Protein 6L82 (pdb70)

Solvent-accessible surface area: 9414 Å² total; per-residue (Å²): 98,76,170,62,38,36,84,89,0,8,73,30,0,67,37,0,5,72,46,36,17,28,132,110,106,111,59,41,45,63,0,0,63,42,43,0,26,122,53,19,173,271,29,91,82,151,79,3,62,73,83,0,77,37,24,29,110,141,13,42,145,92,62,132,81,80,41,8,71,31,0,122,43,72,24,75,41,3,94,116,58,72,84,143,47,5,16,45,7,1,29,0,0,12,35,7,40,130,231,180,72,54,63,111,80,19,25,54,3,8,45,59,0,1,81,21,5,62,0,121,10,86,82,136,7,0,44,4,0,20,43,0,1,74,62,59,3,67,3,57,28,0,0,76,2,0,91,63,0,54,54,5,40,144,48,105,148,82,14,94,60,31,18,54,96,73,124,120

Secondary structure (DSSP, 8-state):
-HHHHHHHHHHHHHHHHHHHT----HHHHHHHHHHHHHHH----HHHHHHHHHHHHHHHHHTT-HHHHHHHHHHHHHHGGG--TTHHHHHHHHHHH--/-TTTHHHHHHHHHHHHHHTT----HHHHHHHHHHHHTT--HHHHHHHHHHHHHHHH-HHHHHHHHHHHH-

Structure (mmCIF, N/CA/C/O backbone):
data_6L82
#
_entry.id   6L82
#
_cell.length_a   83.760
_cell.length_b   101.878
_cell.length_c   51.670
_cell.angle_alpha   90.000
_cell.angle_beta   90.000
_cell.angle_gamma   90.000
#
_symmetry.space_group_name_H-M   'C 2 2 21'
#
loop_
_entity.id
_entity.type
_entity.pdbx_description
1 polymer 'Spindle pole body component'
2 polymer Mozart1
3 water water
#
loop_
_atom_site.group_PDB
_atom_site.id
_atom_site.type_symbol
_atom_site.label_atom_id
_atom_site.label_alt_id
_atom_site.label_comp_id
_atom_site.label_asym_id
_atom_site.label_entity_id
_atom_site.label_seq_id
_atom_site.pdbx_PDB_ins_code
_atom_site.Cartn_x
_atom_site.Cartn_y
_atom_site.Cartn_z
_atom_site.occupancy
_atom_site.B_iso_or_equiv
_atom_site.auth_seq_id
_atom_site.auth_comp_id
_atom_site.auth_asym_id
_atom_site.auth_atom_id
_atom_site.pdbx_PDB_model_num
ATOM 1 N N . GLY A 1 4 ? -11.78080 2.41930 12.79178 1.000 70.51773 4 GLY A N 1
ATOM 2 C CA . GLY A 1 4 ? -10.62707 3.29567 12.80660 1.000 60.63484 4 GLY A CA 1
ATOM 3 C C . GLY A 1 4 ? -10.99842 4.64470 12.23569 1.000 55.17608 4 GLY A C 1
ATOM 4 O O . GLY A 1 4 ? -10.20953 5.57868 12.27197 1.000 55.47973 4 GLY A O 1
ATOM 5 N N . SER A 1 5 ? -12.22797 4.74807 11.72836 1.000 50.67457 5 SER A N 1
ATOM 6 C CA . SER A 1 5 ? -12.62016 5.93526 10.97651 1.000 54.35239 5 SER A CA 1
ATOM 7 C C . SER A 1 5 ? -12.70855 7.16906 11.87212 1.000 51.17213 5 SER A C 1
ATOM 8 O O . SER A 1 5 ? -12.10053 8.20366 11.57308 1.000 56.41083 5 SER A O 1
ATOM 11 N N . MET A 1 6 ? -13.45477 7.08432 12.97683 1.000 51.33382 6 MET A N 1
ATOM 12 C CA . MET A 1 6 ? -13.53382 8.22259 13.89021 1.000 49.73967 6 MET A CA 1
ATOM 13 C C . MET A 1 6 ? -12.15549 8.57558 14.43964 1.000 48.84854 6 MET A C 1
ATOM 14 O O . MET A 1 6 ? -11.75788 9.74705 14.44768 1.000 42.84801 6 MET A O 1
ATOM 19 N N . ALA A 1 7 ? -11.39517 7.56923 14.87254 1.000 50.45709 7 ALA A N 1
ATOM 20 C CA . ALA A 1 7 ? -10.02338 7.82294 15.29901 1.000 54.44024 7 ALA A CA 1
ATOM 21 C C . ALA A 1 7 ? -9.18128 8.39905 14.16123 1.000 49.75670 7 ALA A C 1
ATOM 22 O O . ALA A 1 7 ? -8.34808 9.28307 14.38418 1.000 44.06877 7 ALA A O 1
ATOM 24 N N . PHE A 1 8 ? -9.38177 7.91826 12.93230 1.000 51.57581 8 PHE A N 1
ATOM 25 C CA . PHE A 1 8 ? -8.60035 8.43853 11.81295 1.000 49.21737 8 PHE A CA 1
ATOM 26 C C . PHE A 1 8 ? -8.85536 9.92585 11.61642 1.000 46.08049 8 PHE A C 1
ATOM 27 O O . PHE A 1 8 ? -7.91740 10.71207 11.44259 1.000 40.72837 8 PHE A O 1
ATOM 35 N N . LEU A 1 9 ? -10.12253 10.33578 11.64786 1.000 44.00507 9 LEU A N 1
ATOM 36 C CA . LEU A 1 9 ? -10.40759 11.75287 11.45936 1.000 51.45204 9 LEU A CA 1
ATOM 37 C C . LEU A 1 9 ? -9.88998 12.58488 12.63153 1.000 42.03535 9 LEU A C 1
ATOM 38 O O . LEU A 1 9 ? -9.28094 13.63732 12.41881 1.000 40.84816 9 LEU A O 1
ATOM 43 N N . ALA A 1 10 ? -10.08453 12.11563 13.87047 1.000 30.55414 10 ALA A N 1
ATOM 44 C CA . ALA A 1 10 ? -9.55996 12.83998 15.02716 1.000 35.29614 10 ALA A CA 1
ATOM 45 C C . ALA A 1 10 ? -8.05950 13.07813 14.91552 1.000 42.26683 10 ALA A C 1
ATOM 46 O O . ALA A 1 10 ? -7.55717 14.10998 15.37269 1.000 42.54338 10 ALA A O 1
ATOM 48 N N . GLN A 1 11 ? -7.33568 12.13061 14.31619 1.000 44.13043 11 GLN A N 1
ATOM 49 C CA . GLN A 1 11 ? -5.88675 12.18246 14.19344 1.000 38.29514 11 GLN A CA 1
ATOM 50 C C . GLN A 1 11 ? -5.42997 13.12502 13.09739 1.000 44.75966 11 GLN A C 1
ATOM 51 O O . GLN A 1 11 ? -4.29911 13.62237 13.14474 1.000 57.74631 11 GLN A O 1
ATOM 57 N N . LEU A 1 12 ? -6.28028 13.38692 12.12085 1.000 36.94752 12 LEU A N 1
ATOM 58 C CA . LEU A 1 12 ? -5.93244 14.25682 11.01188 1.000 37.25116 12 LEU A CA 1
ATOM 59 C C . LEU A 1 12 ? -6.35538 15.69739 11.25282 1.000 41.27804 12 LEU A C 1
ATOM 60 O O . LEU A 1 12 ? -5.93227 16.58858 10.49966 1.000 43.29894 12 LEU A O 1
ATOM 65 N N . GLY A 1 13 ? -7.15729 15.92983 12.29523 1.000 38.95888 13 GLY A N 1
ATOM 66 C CA . GLY A 1 13 ? -7.79541 17.22607 12.48183 1.000 42.36974 13 GLY A CA 1
ATOM 67 C C . GLY A 1 13 ? -6.80862 18.37157 12.58187 1.000 42.41856 13 GLY A C 1
ATOM 68 O O . GLY A 1 13 ? -6.91884 19.36331 11.85668 1.000 44.94082 13 GLY A O 1
ATOM 69 N N . ALA A 1 14 ? -5.82367 18.24755 13.47408 1.000 34.51130 14 ALA A N 1
ATOM 70 C CA . ALA A 1 14 ? -4.83917 19.31499 13.63511 1.000 38.01950 14 ALA A CA 1
ATOM 71 C C . ALA A 1 14 ? -4.00509 19.50324 12.37312 1.000 35.13082 14 ALA A C 1
ATOM 72 O O . ALA A 1 14 ? -3.61042 20.62935 12.04605 1.000 28.98083 14 ALA A O 1
ATOM 74 N N . LEU A 1 15 ? -3.69361 18.40701 11.67767 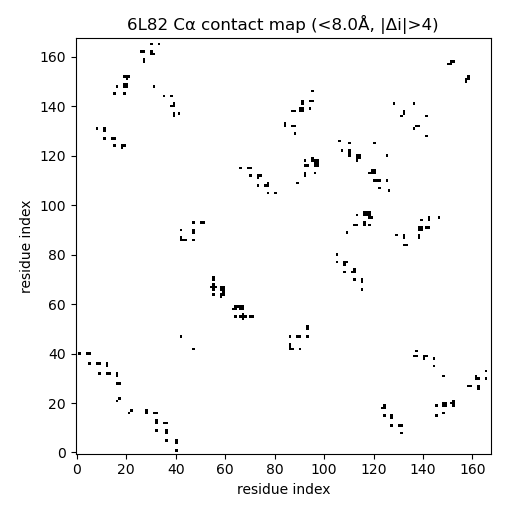1.000 32.81834 15 LEU A N 1
ATOM 75 C CA . LEU A 1 15 ? -2.90931 18.49760 10.45424 1.000 32.17169 15 LEU A CA 1
ATOM 76 C C . LEU A 1 15 ? -3.72399 19.09361 9.30799 1.000 36.25748 15 LEU A C 1
ATOM 77 O O . LEU A 1 15 ? -3.17276 19.81476 8.46554 1.000 38.63878 15 LEU A O 1
ATOM 82 N N . ALA A 1 16 ? -5.02417 18.77273 9.22235 1.000 35.47300 16 ALA A N 1
ATOM 83 C CA . ALA A 1 16 ? -5.85979 19.40484 8.19818 1.000 33.14833 16 ALA A CA 1
ATOM 84 C C . ALA A 1 16 ? -5.87689 20.91124 8.39050 1.000 32.82965 16 ALA A C 1
ATOM 85 O O . ALA A 1 16 ? -5.74636 21.66983 7.42536 1.000 31.31959 16 ALA A O 1
ATOM 87 N N . ASP A 1 17 ? -6.01267 21.35018 9.64446 1.000 25.68747 17 ASP A N 1
ATOM 88 C CA . ASP A 1 17 ? -5.86214 22.76042 10.00980 1.000 40.86081 17 ASP A CA 1
ATOM 89 C C . ASP A 1 17 ? -4.53691 23.33987 9.52920 1.000 36.43145 17 ASP A C 1
ATOM 90 O O . ASP A 1 17 ? -4.48742 24.47425 9.03676 1.000 28.79345 17 ASP A O 1
ATOM 95 N N . ASP A 1 18 ? -3.42904 22.62509 9.77104 1.000 35.13170 18 ASP A N 1
ATOM 96 C CA . ASP A 1 18 ? -2.12472 23.10779 9.31150 1.000 26.91323 18 ASP A CA 1
ATOM 97 C C . ASP A 1 18 ? -2.12218 23.26571 7.80615 1.000 30.35493 18 ASP A C 1
ATOM 98 O O . ASP A 1 18 ? -1.64351 24.27573 7.27651 1.000 37.89753 18 ASP A O 1
ATOM 103 N N . LEU A 1 19 ? -2.66553 22.27241 7.09710 1.000 21.48310 19 LEU A N 1
ATOM 104 C CA . LEU A 1 19 ? -2.63009 22.30613 5.64400 1.000 22.35648 19 LEU A CA 1
ATOM 105 C C . LEU A 1 19 ? -3.38714 23.52423 5.13907 1.000 36.96787 19 LEU A C 1
ATOM 106 O O . LEU A 1 19 ? -2.88586 24.28573 4.30504 1.000 30.73528 19 LEU A O 1
ATOM 111 N N . VAL A 1 20 ? -4.56588 23.77014 5.70516 1.000 38.82773 20 VAL A N 1
ATOM 112 C CA . VAL A 1 20 ? -5.34210 24.93523 5.31341 1.000 36.77224 20 VAL A CA 1
ATOM 113 C C . VAL A 1 20 ? -4.57884 26.21209 5.63880 1.000 38.60241 20 VAL A C 1
ATOM 114 O O . VAL A 1 20 ? -4.36552 27.06832 4.77409 1.000 39.72836 20 VAL A O 1
ATOM 118 N N . SER A 1 21 ? -4.12703 26.33933 6.88546 1.000 28.77233 21 SER A N 1
ATOM 119 C CA . SER A 1 21 ? -3.42303 27.54387 7.31977 1.000 34.17791 21 SER A CA 1
ATOM 120 C C . SER A 1 21 ? -2.16756 27.80005 6.48787 1.000 35.47431 21 SER A C 1
ATOM 121 O O . SER A 1 21 ? -1.88566 28.94295 6.11092 1.000 37.76456 21 SER A O 1
ATOM 124 N N . ALA A 1 22 ? -1.41108 26.74717 6.16973 1.000 33.13122 22 ALA A N 1
ATOM 125 C CA . ALA A 1 22 ? -0.18209 26.93775 5.40612 1.000 37.14339 22 ALA A CA 1
ATOM 126 C C . ALA A 1 22 ? -0.43596 27.29535 3.93800 1.000 42.37888 22 ALA A C 1
ATOM 127 O O . ALA A 1 22 ? 0.40284 27.95631 3.32039 1.000 49.99666 22 ALA A O 1
ATOM 129 N N . ILE A 1 23 ? -1.55331 26.87484 3.34680 1.000 42.84341 23 ILE A N 1
ATOM 130 C CA . ILE A 1 23 ? -1.73825 26.94703 1.89232 1.000 43.94982 23 ILE A CA 1
ATOM 131 C C . ILE A 1 23 ? -2.74155 28.02239 1.49196 1.000 46.51559 23 ILE A C 1
ATOM 132 O O . ILE A 1 23 ? -2.45893 28.84794 0.62189 1.000 45.43418 23 ILE A O 1
ATOM 137 N N . VAL A 1 24 ? -3.92810 28.01846 2.10010 1.000 49.23413 24 VAL A N 1
ATOM 138 C CA . VAL A 1 24 ? -5.03893 28.80275 1.57068 1.000 56.11790 24 VAL A CA 1
ATOM 139 C C . VAL A 1 24 ? -4.86001 30.28065 1.87247 1.000 70.43182 24 VAL A C 1
ATOM 140 O O . VAL A 1 24 ? -4.99690 31.13502 0.98832 1.000 71.27025 24 VAL A O 1
ATOM 144 N N . GLY A 1 25 ? -4.58234 30.59997 3.12075 1.000 79.35680 25 GLY A N 1
ATOM 145 C CA . GLY A 1 25 ? -4.51006 31.96943 3.56026 1.000 89.55452 25 GLY A CA 1
ATOM 146 C C . GLY A 1 25 ? -5.01643 32.09004 4.98409 1.000 95.27054 25 GLY A C 1
ATOM 147 O O . GLY A 1 25 ? -5.02704 31.11801 5.73833 1.000 96.41099 25 GLY A O 1
ATOM 148 N N . ILE A 1 26 ? -5.45251 33.29898 5.30366 1.000 94.77117 26 ILE A N 1
ATOM 149 C CA . ILE A 1 26 ? -5.73550 33.71412 6.67895 1.000 93.34935 26 ILE A CA 1
ATOM 150 C C . ILE A 1 26 ? -6.93456 34.65172 6.66376 1.000 92.84853 26 ILE A C 1
ATOM 151 O O . ILE A 1 26 ? -7.28412 35.21142 5.61880 1.000 91.84711 26 ILE A O 1
ATOM 156 N N . PRO A 1 27 ? -7.63650 34.78050 7.81209 1.000 90.40525 27 PRO A N 1
ATOM 157 C CA . PRO A 1 27 ? -8.67192 35.80572 7.97919 1.000 92.87360 27 PRO A CA 1
ATOM 158 C C . PRO A 1 27 ? -8.34373 37.15105 7.32721 1.000 100.78166 27 PRO A C 1
ATOM 159 O O . PRO A 1 27 ? -7.18910 37.57912 7.33680 1.000 104.00066 27 PRO A O 1
ATOM 163 N N . GLN A 1 30 ? -11.87038 35.53032 9.31057 1.000 80.20614 30 GLN A N 1
ATOM 164 C CA . GLN A 1 30 ? -12.81656 34.81529 8.46471 1.000 73.24048 30 GLN A CA 1
ATOM 165 C C . GLN A 1 30 ? -12.87917 33.33963 8.84668 1.000 68.30254 30 GLN A C 1
ATOM 166 O O . GLN A 1 30 ? -12.30028 32.49028 8.17247 1.000 69.38664 30 GLN A O 1
ATOM 172 N N . THR A 1 31 ? -13.58902 33.04611 9.94240 1.000 65.27908 31 THR A N 1
ATOM 173 C CA . THR A 1 31 ? -13.65657 31.67718 10.44730 1.000 59.10687 31 THR A CA 1
ATOM 174 C C . THR A 1 31 ? -14.32133 30.74111 9.44949 1.000 54.77769 31 THR A C 1
ATOM 175 O O . THR A 1 31 ? -13.95254 29.56483 9.35875 1.000 55.67217 31 THR A O 1
ATOM 179 N N . THR A 1 32 ? -15.29060 31.25703 8.68951 1.000 51.25366 32 THR A N 1
ATOM 180 C CA . THR A 1 32 ? -16.15801 30.42385 7.86390 1.000 44.68948 32 THR A CA 1
ATOM 181 C C . THR A 1 32 ? -15.36590 29.67561 6.80407 1.000 44.58566 32 THR A C 1
ATOM 182 O O . THR A 1 32 ? -15.46329 28.44957 6.67867 1.000 42.13468 32 THR A O 1
ATOM 186 N N . GLN A 1 33 ? -14.59357 30.41378 6.00934 1.000 40.96567 33 GLN A N 1
ATOM 187 C CA . GLN A 1 33 ? -13.77864 29.79205 4.97971 1.000 53.60343 33 GLN A CA 1
ATOM 188 C C . GLN A 1 33 ? -12.87575 28.70937 5.56788 1.000 52.21149 33 GLN A C 1
ATOM 189 O O . GLN A 1 33 ? -12.71895 27.63232 4.97635 1.000 52.84094 33 GLN A O 1
ATOM 195 N N . ARG A 1 34 ? -12.30581 28.95673 6.75164 1.000 48.34810 34 ARG A N 1
ATOM 196 C CA . ARG A 1 34 ? -11.35079 28.00220 7.31578 1.000 56.01797 34 ARG A CA 1
ATOM 197 C C . ARG A 1 34 ? -12.03293 26.70265 7.73635 1.000 46.44148 34 ARG A C 1
ATOM 198 O O . ARG A 1 34 ? -11.49092 25.61360 7.52452 1.000 48.22900 34 ARG A O 1
ATOM 206 N N . ASP A 1 35 ? -13.22455 26.78189 8.31876 1.000 35.67433 35 ASP A N 1
ATOM 207 C CA . ASP A 1 35 ? -13.88672 25.53692 8.68850 1.000 39.54760 35 ASP A CA 1
ATOM 208 C C . ASP A 1 35 ? -14.35844 24.76149 7.45412 1.000 48.32659 35 ASP A C 1
ATOM 209 O O . ASP A 1 35 ? -14.47326 23.52853 7.49974 1.000 50.44583 35 ASP A O 1
ATOM 214 N N . ALA A 1 36 ? -14.60571 25.44840 6.33448 1.000 40.87590 36 ALA A N 1
A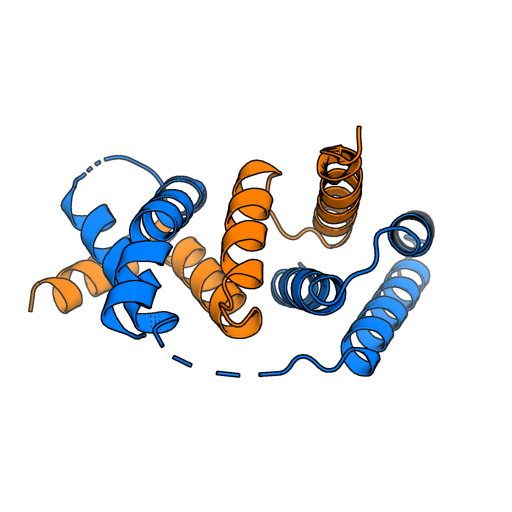TOM 215 C CA . ALA A 1 36 ? -15.08352 24.73898 5.15121 1.000 44.96730 36 ALA A CA 1
ATOM 216 C C . ALA A 1 36 ? -13.93537 24.04960 4.42424 1.000 39.31129 36 ALA A C 1
ATOM 217 O O . ALA A 1 36 ? -14.09174 22.91725 3.95032 1.000 39.79505 36 ALA A O 1
ATOM 219 N N . CYS A 1 37 ? -12.77671 24.71907 4.34457 1.000 34.32690 37 CYS A N 1
ATOM 220 C CA . CYS A 1 37 ? -11.57993 24.10438 3.78038 1.000 32.91155 37 CYS A CA 1
ATOM 221 C C . CYS A 1 37 ? -11.15474 22.89079 4.59579 1.000 33.67742 37 CYS A C 1
ATOM 222 O O . CYS A 1 37 ? -10.73643 21.86041 4.05170 1.000 31.96394 37 CYS A O 1
ATOM 225 N N . ARG A 1 38 ? -11.25750 22.98996 5.90904 1.000 36.45740 38 ARG A N 1
ATOM 226 C CA . ARG A 1 38 ? -10.81398 21.89181 6.74884 1.000 41.20892 38 ARG A CA 1
ATOM 227 C C . ARG A 1 38 ? -11.74112 20.69149 6.63669 1.000 37.56980 38 ARG A C 1
ATOM 228 O O . ARG A 1 38 ? -11.28969 19.54176 6.59111 1.000 36.66145 38 ARG A O 1
ATOM 236 N N . ASP A 1 39 ? -13.04802 20.93532 6.64374 1.000 31.97915 39 ASP A N 1
ATOM 237 C CA . ASP A 1 39 ? -13.98446 19.85173 6.40135 1.000 35.60328 39 ASP A CA 1
ATOM 238 C C . ASP A 1 39 ? -13.73869 19.21922 5.03583 1.000 41.07115 39 ASP A C 1
ATOM 239 O O . ASP A 1 39 ? -13.78221 17.98885 4.89583 1.000 40.29817 39 ASP A O 1
ATOM 244 N N . PHE A 1 40 ? -13.45466 20.04468 4.01903 1.000 35.58070 40 PHE A N 1
ATOM 245 C CA . PHE A 1 40 ? -13.12139 19.50539 2.70198 1.000 26.83089 40 PHE A CA 1
ATOM 246 C C . PHE A 1 40 ? -11.90760 18.59087 2.76563 1.000 33.38256 40 PHE A C 1
ATOM 247 O O . PHE A 1 40 ? -11.85895 17.57278 2.06181 1.000 30.83275 40 PHE A O 1
ATOM 255 N N . VAL A 1 41 ? -10.90442 18.93829 3.58455 1.000 31.70795 41 VAL A N 1
ATOM 256 C CA . VAL A 1 41 ? -9.68004 18.13425 3.58144 1.000 36.73696 41 VAL A CA 1
ATOM 257 C C . VAL A 1 41 ? -9.93704 16.77457 4.21888 1.000 38.33925 41 VAL A C 1
ATOM 258 O O . VAL A 1 41 ? -9.50283 15.73509 3.70718 1.000 41.05200 41 VAL A O 1
ATOM 262 N N . LEU A 1 42 ? -10.65281 16.76103 5.34012 1.000 30.83727 42 LEU A N 1
ATOM 263 C CA . LEU A 1 42 ? -10.93934 15.50668 6.02640 1.000 39.51309 42 LEU A CA 1
ATOM 264 C C . LEU A 1 42 ? -11.85426 14.61859 5.20048 1.000 45.74217 42 LEU A C 1
ATOM 265 O O . LEU A 1 42 ? -11.69207 13.39153 5.18567 1.000 47.76993 42 LEU A O 1
ATOM 270 N N . ARG A 1 43 ? -12.81627 15.22252 4.50255 1.000 42.04064 43 ARG A N 1
ATOM 271 C CA . ARG A 1 43 ? -13.71669 14.44564 3.66024 1.000 51.93473 43 ARG A CA 1
ATOM 272 C C . ARG A 1 43 ? -12.97786 13.82601 2.47213 1.000 48.51775 43 ARG A C 1
ATOM 273 O O . ARG A 1 43 ? -13.19648 12.65375 2.14408 1.000 46.39889 43 ARG A O 1
ATOM 281 N N . SER A 1 44 ? -12.08843 14.58343 1.82134 1.000 39.87029 44 SER A N 1
ATOM 282 C CA . SER A 1 44 ? -11.40428 1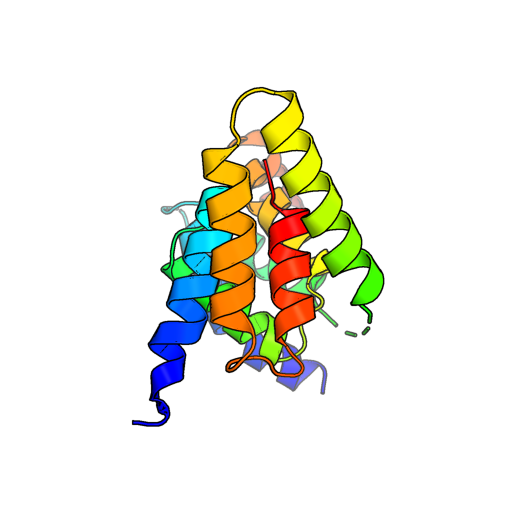4.04678 0.64185 1.000 45.13945 44 SER A CA 1
ATOM 283 C C . SER A 1 44 ? -10.49628 12.86920 0.98645 1.000 51.44668 44 SER A C 1
ATOM 284 O O . SER A 1 44 ? -10.36715 11.93915 0.18608 1.000 54.39993 44 SER A O 1
ATOM 287 N N . LEU A 1 45 ? -9.86579 12.88067 2.16192 1.000 54.39910 45 LEU A N 1
ATOM 288 C CA . LEU A 1 45 ? -8.91474 11.83527 2.52269 1.000 56.54460 45 LEU A CA 1
ATOM 289 C C . LEU A 1 45 ? -9.52414 10.68991 3.32814 1.000 75.15674 45 LEU A C 1
ATOM 290 O O . LEU A 1 45 ? -8.82490 9.70103 3.57952 1.000 81.68444 45 LEU A O 1
ATOM 295 N N . ARG A 1 46 ? -10.78914 10.79808 3.73403 1.000 81.99906 46 ARG A N 1
ATOM 296 C CA . ARG A 1 46 ? -11.43020 9.83949 4.63668 1.000 87.80946 46 ARG A CA 1
ATOM 297 C C . ARG A 1 46 ? -11.19953 8.38330 4.24200 1.000 92.23871 46 ARG A C 1
ATOM 298 O O . ARG A 1 46 ? -10.65490 7.60216 5.02445 1.000 94.64360 46 ARG A O 1
ATOM 306 N N . ARG A 1 52 ? -2.29016 2.43387 -4.26717 1.000 49.91705 52 ARG A N 1
ATOM 307 C CA . ARG A 1 52 ? -0.88486 2.26818 -3.90779 1.000 53.30649 52 ARG A CA 1
ATOM 308 C C . ARG A 1 52 ? 0.04787 2.90996 -4.93983 1.000 54.26831 52 ARG A C 1
ATOM 309 O O . ARG A 1 52 ? -0.22516 2.88153 -6.13813 1.000 59.49531 52 ARG A O 1
ATOM 317 N N . THR A 1 53 ? 1.15464 3.48788 -4.48498 1.000 47.23877 53 THR A N 1
ATOM 318 C CA . THR A 1 53 ? 2.13745 4.02450 -5.41102 1.000 43.29903 53 THR A CA 1
ATOM 319 C C . THR A 1 53 ? 3.08630 2.92912 -5.86830 1.000 40.80438 53 THR A C 1
ATOM 320 O O . THR A 1 53 ? 3.51950 2.08281 -5.07860 1.000 44.20403 53 THR A O 1
ATOM 324 N N . ASN A 1 54 ? 3.41347 2.97297 -7.15408 1.000 26.46069 54 ASN A N 1
ATOM 325 C CA . ASN A 1 54 ? 4.27615 2.00238 -7.81448 1.000 35.42083 54 ASN A CA 1
ATOM 326 C C . ASN A 1 54 ? 5.67888 2.60278 -7.87051 1.000 37.15674 54 ASN A C 1
ATOM 327 O O . ASN A 1 54 ? 5.90456 3.60141 -8.56325 1.000 36.73050 54 ASN A O 1
ATOM 332 N N . GLN A 1 55 ? 6.61600 2.00210 -7.12679 1.000 42.88509 55 GLN A N 1
ATOM 333 C CA . GLN A 1 55 ? 7.94385 2.59772 -6.97575 1.000 42.04128 55 GLN A CA 1
ATOM 334 C C . GLN A 1 55 ? 8.72372 2.59047 -8.28752 1.000 39.32908 55 GLN A C 1
ATOM 335 O O . GLN A 1 55 ? 9.54660 3.48458 -8.52779 1.000 35.49283 55 GLN A O 1
ATOM 341 N N . PHE A 1 56 ? 8.49442 1.59649 -9.14395 1.000 42.92198 56 PHE A N 1
ATOM 342 C CA . PHE A 1 56 ? 9.14039 1.62724 -10.44889 1.000 39.68933 56 PHE A CA 1
ATOM 343 C C . PHE A 1 56 ? 8.68408 2.84060 -11.24648 1.000 39.44845 56 PHE A C 1
ATOM 344 O O . PHE A 1 56 ? 9.50334 3.52579 -11.87029 1.000 38.55745 56 PHE A O 1
ATOM 352 N N . GLU A 1 57 ? 7.38361 3.14842 -11.19998 1.000 42.55909 57 GLU A N 1
ATOM 353 C CA . GLU A 1 57 ? 6.86743 4.32046 -11.90381 1.000 40.56226 57 GLU A CA 1
ATOM 354 C C . GLU A 1 57 ? 7.49843 5.60713 -11.38033 1.000 40.52339 57 GLU A C 1
ATOM 355 O O . GLU A 1 57 ? 7.90868 6.47309 -12.16648 1.000 38.20054 57 GLU A O 1
ATOM 361 N N . VAL A 1 58 ? 7.56850 5.75468 -10.05399 1.000 36.46231 58 VAL A N 1
ATOM 362 C CA . VAL A 1 58 ? 8.19081 6.93264 -9.45368 1.000 27.33320 58 VAL A CA 1
ATOM 363 C C . VAL A 1 58 ? 9.60248 7.12054 -9.99607 1.000 29.15495 58 VAL A C 1
ATOM 364 O O . VAL A 1 58 ? 10.00593 8.23011 -10.36175 1.000 33.18585 58 VAL A O 1
ATOM 368 N N . GLN A 1 59 ? 10.38344 6.03973 -10.04693 1.000 26.28344 59 GLN A N 1
ATOM 369 C CA . GLN A 1 59 ? 11.76811 6.19329 -10.49048 1.000 34.45948 59 GLN A CA 1
ATOM 370 C C . GLN A 1 59 ? 11.82930 6.47092 -11.98212 1.000 37.22570 59 GLN A C 1
ATOM 371 O O . GLN A 1 59 ? 12.68247 7.24508 -12.43584 1.000 31.78267 59 GLN A O 1
ATOM 377 N N . ASP A 1 60 ? 10.91864 5.86984 -12.75150 1.000 32.71907 60 ASP A N 1
ATOM 378 C CA . ASP A 1 60 ? 10.86008 6.14789 -14.18009 1.000 39.56743 60 ASP A CA 1
ATOM 379 C C . ASP A 1 60 ? 10.48354 7.60145 -14.43826 1.000 38.55540 60 ASP A C 1
ATOM 380 O O . ASP A 1 60 ? 11.04441 8.24078 -15.33428 1.000 40.40681 60 ASP A O 1
ATOM 385 N N . ARG A 1 61 ? 9.56486 8.16051 -13.64738 1.000 28.74838 61 ARG A N 1
ATOM 386 C CA . ARG A 1 61 ? 9.22193 9.56341 -13.86171 1.000 32.35393 61 ARG A CA 1
ATOM 387 C C . ARG A 1 61 ? 10.37057 10.47475 -13.44112 1.000 35.07834 61 ARG A C 1
ATOM 388 O O . ARG A 1 61 ? 10.59845 11.52280 -14.05381 1.000 32.32494 61 ARG A O 1
ATOM 396 N N . LEU A 1 62 ? 11.10520 10.09876 -12.39455 1.000 35.76392 62 LEU A N 1
ATOM 397 C CA . LEU A 1 62 ? 12.27770 10.88198 -12.02942 1.000 38.80998 62 LEU A CA 1
ATOM 398 C C . LEU A 1 62 ? 13.37303 10.75532 -13.08814 1.000 38.03615 62 LEU A C 1
ATOM 399 O O . LEU A 1 62 ? 14.10013 11.72107 -13.35804 1.000 38.15956 62 LEU A O 1
ATOM 404 N N . ASN A 1 63 ? 13.49826 9.58096 -13.71228 1.000 40.38606 63 ASN A N 1
ATOM 405 C CA . ASN A 1 63 ? 14.46300 9.42917 -14.80083 1.000 39.26590 63 ASN A CA 1
ATOM 406 C C . ASN A 1 63 ? 14.08945 10.30733 -15.99076 1.000 35.51932 63 ASN A C 1
ATOM 407 O O . ASN A 1 63 ? 14.94136 11.00369 -16.55035 1.000 42.89640 63 ASN A O 1
ATOM 412 N N . GLY A 1 64 ? 12.81255 10.31480 -16.37138 1.000 38.43000 64 GLY A N 1
ATOM 413 C CA . GLY A 1 64 ? 12.38553 11.14237 -17.49020 1.000 37.85374 64 GLY A CA 1
ATOM 414 C C . GLY A 1 64 ? 12.54096 12.63329 -17.24056 1.000 33.59537 64 GLY A C 1
ATOM 415 O O . GLY A 1 64 ? 12.78858 13.39880 -18.17737 1.000 28.11175 64 GLY A O 1
ATOM 416 N N . LEU A 1 65 ? 12.39137 13.06748 -15.98700 1.000 32.62071 65 LEU A N 1
ATOM 417 C CA . LEU A 1 65 ? 12.65644 14.46216 -15.63563 1.000 35.13463 65 LEU A CA 1
ATOM 418 C C . LEU A 1 65 ? 14.12331 14.81350 -15.86091 1.000 33.14163 65 LEU A C 1
ATOM 419 O O . LEU A 1 65 ? 14.44484 15.82033 -16.50686 1.000 36.93697 65 LEU A O 1
ATOM 424 N N . GLU A 1 66 ? 15.02944 13.99830 -15.31508 1.000 26.73765 66 GLU A N 1
ATOM 425 C CA . GLU A 1 66 ? 16.45702 14.20539 -15.55832 1.000 36.17019 66 GLU A CA 1
ATOM 426 C C . GLU A 1 66 ? 16.76033 14.30015 -17.04971 1.000 33.54975 66 GLU A C 1
ATOM 427 O O . GLU A 1 66 ? 17.47521 15.21120 -17.48691 1.000 35.39944 66 GLU A O 1
ATOM 433 N N . GLU A 1 67 ? 16.21412 13.37805 -17.84682 1.000 30.69321 67 GLU A N 1
ATOM 434 C CA . GLU A 1 67 ? 16.42186 13.44051 -19.29229 1.000 37.36106 67 GLU A CA 1
ATOM 435 C C . GLU A 1 67 ? 15.88411 14.74281 -19.85841 1.000 41.36302 67 GLU A C 1
ATOM 436 O O . GLU A 1 67 ? 16.53572 15.38013 -20.69208 1.000 41.78941 67 GLU A O 1
ATOM 441 N N . ARG A 1 68 ? 14.68703 15.15413 -19.42303 1.000 39.88668 68 ARG A N 1
ATOM 442 C CA . ARG A 1 68 ? 14.10129 16.36001 -19.99516 1.000 36.81847 68 ARG A CA 1
ATOM 443 C C . ARG A 1 68 ? 14.91617 17.59592 -19.63132 1.000 32.18472 68 ARG A C 1
ATOM 444 O O . ARG A 1 68 ? 15.13639 18.46709 -20.47322 1.000 32.95253 68 ARG A O 1
ATOM 452 N N . PHE A 1 69 ? 15.35921 17.69560 -18.37977 1.000 32.38206 69 PHE A N 1
ATOM 453 C CA . PHE A 1 69 ? 16.20917 18.81367 -17.98823 1.000 31.10188 69 PHE A CA 1
ATOM 454 C C . PHE A 1 69 ? 17.41955 18.94208 -18.90682 1.000 30.93964 69 PHE A C 1
ATOM 455 O O . PHE A 1 69 ? 17.78772 20.04827 -19.31175 1.000 36.69105 69 PHE A O 1
ATOM 463 N N . SER A 1 70 ? 18.05230 17.81282 -19.24828 1.000 29.35222 70 SER A N 1
ATOM 464 C CA . SER A 1 70 ? 19.26557 17.85602 -20.06241 1.000 31.04822 70 SER A CA 1
ATOM 465 C C . SER A 1 70 ? 18.95332 18.30939 -21.48139 1.000 36.63830 70 SER A C 1
ATOM 466 O O . SER A 1 70 ? 19.66694 19.14337 -22.05281 1.000 39.55162 70 SER A O 1
ATOM 469 N N . ILE A 1 71 ? 17.88342 17.76561 -22.06055 1.000 37.73476 71 ILE A N 1
ATOM 470 C CA . ILE A 1 71 ? 17.46574 18.12958 -23.41253 1.000 45.60131 71 ILE A CA 1
ATOM 471 C C . ILE A 1 71 ? 17.23456 19.63261 -23.53193 1.000 37.58191 71 ILE A C 1
ATOM 472 O O . ILE A 1 71 ? 17.44135 20.21457 -24.59381 1.000 39.07616 71 ILE A O 1
ATOM 477 N N . VAL A 1 72 ? 16.80352 20.29354 -22.46688 1.000 36.95162 72 VAL A N 1
ATOM 478 C CA . VAL A 1 72 ? 16.45361 21.69391 -22.59007 1.000 39.17911 72 VAL A CA 1
ATOM 479 C C . VAL A 1 72 ? 17.56855 22.60653 -22.07708 1.000 36.64426 72 VAL A C 1
ATOM 480 O O . VAL A 1 72 ? 17.34730 23.79962 -21.87638 1.000 36.88584 72 VAL A O 1
ATOM 484 N N . GLY A 1 73 ? 18.79009 22.08167 -21.93982 1.000 32.05242 73 GLY A N 1
ATOM 485 C CA . GLY A 1 73 ? 19.91355 22.90825 -21.52332 1.000 33.67592 73 GLY A CA 1
ATOM 486 C C . GLY A 1 73 ? 19.98675 23.18207 -20.03330 1.000 40.23447 73 GLY A C 1
ATOM 487 O O . GLY A 1 73 ? 20.63381 24.14633 -19.62256 1.000 43.61032 73 GLY A O 1
ATOM 488 N N . ARG A 1 74 ? 19.33295 22.37114 -19.20485 1.000 38.61948 74 ARG A N 1
ATOM 489 C CA . ARG A 1 74 ? 19.50677 22.47673 -17.75736 1.000 33.13511 74 ARG A CA 1
ATOM 490 C C . ARG A 1 74 ? 20.06953 21.16638 -17.21870 1.000 33.30664 74 ARG A C 1
ATOM 491 O O . ARG A 1 74 ? 19.40479 20.46350 -16.45499 1.000 32.72895 74 ARG A O 1
ATOM 499 N N . ASP A 1 75 ? 21.28793 20.82374 -17.65849 1.000 34.47133 75 ASP A N 1
ATOM 500 C CA . ASP A 1 75 ? 21.99924 19.64644 -17.16511 1.000 29.28452 75 ASP A CA 1
ATOM 501 C C . ASP A 1 75 ? 22.28393 19.73979 -15.66568 1.000 36.54481 75 ASP A C 1
ATOM 502 O O . ASP A 1 75 ? 22.30548 18.71382 -14.97333 1.000 43.13323 75 ASP A O 1
ATOM 507 N N . ALA A 1 76 ? 22.50986 20.95409 -15.14899 1.000 32.01954 76 ALA A N 1
ATOM 508 C CA . ALA A 1 76 ? 22.79247 21.12232 -13.72546 1.000 33.27654 76 ALA A CA 1
ATOM 509 C C . ALA A 1 76 ? 21.60416 20.68283 -12.88359 1.000 31.09198 76 ALA A C 1
ATOM 510 O O . ALA A 1 76 ? 21.75889 19.95066 -11.90168 1.000 36.95812 76 ALA A O 1
ATOM 512 N N . LEU A 1 77 ? 20.40156 21.09945 -13.27484 1.000 36.28989 77 LEU A N 1
ATOM 513 C CA . LEU A 1 77 ? 19.19234 20.65013 -12.59046 1.000 29.55344 77 LEU A CA 1
ATOM 514 C C . LEU A 1 77 ? 19.06075 19.12932 -12.62970 1.000 35.68473 77 LEU A C 1
ATOM 515 O O . LEU A 1 77 ? 18.65641 18.51089 -11.63719 1.000 36.46938 77 LEU A O 1
ATOM 520 N N . ALA A 1 78 ? 19.40240 18.50436 -13.76657 1.000 32.67016 78 ALA A N 1
ATOM 521 C CA . ALA A 1 78 ? 19.40702 17.04047 -13.83805 1.000 30.18431 78 ALA A CA 1
ATOM 522 C C . ALA A 1 78 ? 20.39949 16.43962 -12.84495 1.000 31.16479 78 ALA A C 1
ATOM 523 O O . ALA A 1 78 ? 20.08457 15.45925 -12.16004 1.000 29.90077 78 ALA A O 1
ATOM 525 N N . ASP A 1 79 ? 21.62341 16.98891 -12.78497 1.000 29.90806 79 ASP A N 1
ATOM 526 C CA . ASP A 1 79 ? 22.62076 16.47578 -11.84242 1.000 32.88600 79 ASP A CA 1
ATOM 527 C C . ASP A 1 79 ? 22.16341 16.67124 -10.40051 1.000 28.43777 79 ASP A C 1
ATOM 528 O O . ASP A 1 79 ? 22.32185 15.77283 -9.56090 1.000 27.55591 79 ASP A O 1
ATOM 533 N N . ALA A 1 80 ? 21.59691 17.84336 -10.09933 1.000 27.86662 80 ALA A N 1
ATOM 534 C CA . ALA A 1 80 ? 21.00388 18.08988 -8.78560 1.000 29.11067 80 ALA A CA 1
ATOM 535 C C . ALA A 1 80 ? 20.01878 16.99141 -8.40616 1.000 37.25161 80 ALA A C 1
ATOM 536 O O . ALA A 1 80 ? 20.13762 16.36743 -7.34079 1.000 40.64435 80 ALA A O 1
ATOM 538 N N . LEU A 1 81 ? 19.03209 16.74984 -9.27469 1.000 33.15548 81 LEU A N 1
ATOM 539 C CA . LEU A 1 81 ? 17.99901 15.75635 -8.99155 1.000 34.19742 81 LEU A CA 1
ATOM 540 C C . LEU A 1 81 ? 18.62141 14.39406 -8.77742 1.000 29.08792 81 LEU A C 1
ATOM 541 O O . LEU A 1 81 ? 18.34246 13.71839 -7.78355 1.000 30.82821 81 LEU A O 1
ATOM 546 N N . ARG A 1 82 ? 19.47907 13.97965 -9.70835 1.000 26.64289 82 ARG A N 1
ATOM 547 C CA . ARG A 1 82 ? 20.11181 12.67262 -9.60217 1.000 35.65708 82 ARG A CA 1
ATOM 548 C C . ARG A 1 82 ? 20.89873 12.53177 -8.29842 1.000 36.82305 82 ARG A C 1
ATOM 549 O O . ARG A 1 82 ? 20.83445 11.48402 -7.64469 1.000 36.13742 82 ARG A O 1
ATOM 557 N N . THR A 1 83 ? 21.63989 13.57642 -7.89233 1.000 28.65308 83 THR A N 1
ATOM 558 C CA . THR A 1 83 ? 22.44549 13.46697 -6.67413 1.000 33.36564 83 THR A CA 1
ATOM 559 C C . THR A 1 83 ? 21.62030 13.62237 -5.39800 1.000 37.23643 83 THR A C 1
ATOM 560 O O . THR A 1 83 ? 21.96725 13.02107 -4.37720 1.000 38.20724 83 THR A O 1
ATOM 564 N N . ARG A 1 84 ? 20.55401 14.42499 -5.39565 1.000 26.83955 84 ARG A N 1
ATOM 565 C CA . ARG A 1 84 ? 19.71947 14.41878 -4.19960 1.000 32.52645 84 ARG A CA 1
ATOM 566 C C . ARG A 1 84 ? 19.12374 13.03369 -3.99451 1.000 32.30760 84 ARG A C 1
ATOM 567 O O . ARG A 1 84 ? 19.11974 12.52189 -2.87353 1.000 37.07406 84 ARG A O 1
ATOM 575 N N . LEU A 1 85 ? 18.66568 12.38779 -5.07513 1.000 32.39354 85 LEU A N 1
ATOM 576 C CA . LEU A 1 85 ? 18.13563 11.02835 -4.94974 1.000 35.14775 85 LEU A CA 1
ATOM 577 C C . LEU A 1 85 ? 19.20458 10.05785 -4.48097 1.000 43.45230 85 LEU A C 1
ATOM 578 O O . LEU A 1 85 ? 18.91354 9.09872 -3.75472 1.000 45.91308 85 LEU A O 1
ATOM 583 N N . ASP A 1 86 ? 20.44952 10.27334 -4.90006 1.000 44.54229 86 ASP A N 1
ATOM 584 C CA . ASP A 1 86 ? 21.53247 9.49805 -4.31404 1.000 43.01149 86 ASP A CA 1
ATOM 585 C C . ASP A 1 86 ? 21.64117 9.76115 -2.81777 1.000 40.53900 86 ASP A C 1
ATOM 586 O O . ASP A 1 86 ? 21.68796 8.81749 -2.02596 1.000 41.26982 86 ASP A O 1
ATOM 591 N N . ALA A 1 87 ? 21.63899 11.03179 -2.40247 1.000 41.23839 87 ALA A N 1
ATOM 592 C CA . ALA A 1 87 ? 21.73921 11.33336 -0.97728 1.000 40.29293 87 ALA A CA 1
ATOM 593 C C . ALA A 1 87 ? 20.55707 10.78604 -0.18752 1.000 49.62482 87 ALA A C 1
ATOM 594 O O . ALA A 1 87 ? 20.66892 10.58320 1.02673 1.000 46.49258 87 ALA A O 1
ATOM 596 N N . LEU A 1 88 ? 19.43029 10.53821 -0.84823 1.000 51.23160 88 LEU A N 1
ATOM 597 C CA . LEU A 1 88 ? 18.25565 10.04304 -0.14772 1.000 47.55838 88 LEU A CA 1
ATOM 598 C C . LEU A 1 88 ? 18.35335 8.55191 0.18276 1.000 46.66554 88 LEU A C 1
ATOM 599 O O . LEU A 1 88 ? 17.79995 8.12889 1.20628 1.000 41.28644 88 LEU A O 1
ATOM 604 N N . GLU A 1 89 ? 19.05534 7.74971 -0.64063 1.000 44.07675 89 GLU A N 1
ATOM 605 C CA . GLU A 1 89 ? 18.98761 6.28636 -0.51219 1.000 56.70693 89 GLU A CA 1
ATOM 606 C C . GLU A 1 89 ? 19.28249 5.75790 0.88366 1.000 55.37508 89 GLU A C 1
ATOM 607 O O . GLU A 1 89 ? 18.49962 4.91779 1.36841 1.000 58.69474 89 GLU A O 1
ATOM 613 N N . PRO A 1 90 ? 20.36442 6.13002 1.57438 1.000 56.96012 90 PRO A N 1
ATOM 614 C CA . PRO A 1 90 ? 20.56250 5.58603 2.92781 1.000 60.94509 90 PRO A CA 1
ATOM 615 C C . PRO A 1 90 ? 19.42598 5.92186 3.88185 1.000 59.69583 90 PRO A C 1
ATOM 616 O O . PRO A 1 90 ? 19.27476 5.23461 4.89619 1.000 61.98242 90 PRO A O 1
ATOM 620 N N . HIS A 1 91 ? 18.61045 6.93212 3.57581 1.000 58.44116 91 HIS A N 1
ATOM 621 C CA . HIS A 1 91 ? 17.43716 7.28036 4.36613 1.000 56.79324 91 HIS A CA 1
ATOM 622 C C . HIS A 1 91 ? 16.15968 6.61522 3.86996 1.000 57.09628 91 HIS A C 1
ATOM 623 O O . HIS A 1 91 ? 15.07239 7.02582 4.28047 1.000 61.04836 91 HIS A O 1
ATOM 630 N N . GLN A 1 92 ? 16.25357 5.62291 2.98832 1.000 59.28124 92 GLN A N 1
ATOM 631 C CA . GLN A 1 92 ? 15.05538 5.07536 2.35900 1.000 60.22967 92 GLN A CA 1
ATOM 632 C C . GLN A 1 92 ? 14.24633 4.26033 3.36272 1.000 49.52832 92 GLN A C 1
ATOM 633 O O . GLN A 1 92 ? 14.79646 3.41645 4.07236 1.000 47.88653 92 GLN A O 1
ATOM 639 N N . ASN A 1 93 ? 12.93808 4.50624 3.41594 1.000 40.75244 93 ASN A N 1
ATOM 640 C CA . ASN A 1 93 ? 12.02517 3.64007 4.15617 1.000 43.50780 93 ASN A CA 1
ATOM 641 C C . ASN A 1 93 ? 10.76432 3.44005 3.31240 1.000 41.99110 93 ASN A C 1
ATOM 642 O O . ASN A 1 93 ? 10.67579 3.89193 2.16561 1.000 33.62037 93 ASN A O 1
ATOM 647 N N . GLN A 1 94 ? 9.76342 2.76853 3.88221 1.000 41.84341 94 GLN A N 1
ATOM 648 C CA . GLN A 1 94 ? 8.56142 2.47621 3.10909 1.000 43.91446 94 GLN A CA 1
ATOM 649 C C . GLN A 1 94 ? 7.82895 3.73903 2.67506 1.000 38.62268 94 GLN A C 1
ATOM 650 O O . GLN A 1 94 ? 7.06241 3.69944 1.70713 1.000 43.76928 94 GLN A O 1
ATOM 656 N N . PHE A 1 95 ? 8.04428 4.85902 3.34777 1.000 34.33085 95 PHE A N 1
ATOM 657 C CA . PHE A 1 95 ? 7.31139 6.05608 2.96942 1.000 37.02921 95 PHE A CA 1
ATOM 658 C C . PHE A 1 95 ? 8.02718 6.89979 1.91162 1.000 34.26776 95 PHE A C 1
ATOM 659 O O . PHE A 1 95 ? 7.40446 7.80438 1.34510 1.000 32.18969 95 PHE A O 1
ATOM 667 N N . THR A 1 96 ? 9.29574 6.61963 1.60207 1.000 30.34156 96 THR A N 1
ATOM 668 C CA . THR A 1 96 ? 10.00444 7.43163 0.60892 1.000 35.87129 96 THR A CA 1
ATOM 669 C C . THR A 1 96 ? 9.33840 7.43070 -0.77227 1.000 30.94996 96 THR A C 1
ATOM 670 O O . THR A 1 96 ? 9.09698 8.52066 -1.31290 1.000 31.64234 96 THR A O 1
ATOM 674 N N . PRO A 1 97 ? 9.01621 6.28050 -1.38863 1.000 35.20537 97 PRO A N 1
ATOM 675 C CA . PRO A 1 97 ? 8.36779 6.34974 -2.71804 1.000 32.52080 97 PRO A CA 1
ATOM 676 C C . PRO A 1 97 ? 7.08778 7.15903 -2.71943 1.000 36.05409 97 PRO A C 1
ATOM 677 O O . PRO A 1 97 ? 6.80104 7.86875 -3.69940 1.000 33.10629 97 PRO A O 1
ATOM 681 N N . GLU A 1 98 ? 6.29693 7.06103 -1.64529 1.000 29.08227 98 GLU A N 1
ATOM 682 C CA . GLU A 1 98 ? 5.04755 7.81412 -1.58103 1.000 29.37693 98 GLU A CA 1
ATOM 683 C C . GLU A 1 98 ? 5.31619 9.30523 -1.55765 1.000 28.40725 98 GLU A C 1
ATOM 684 O O . GLU A 1 98 ? 4.60462 10.08490 -2.19861 1.000 28.91196 98 GLU A O 1
ATOM 690 N N . LEU A 1 99 ? 6.33352 9.72460 -0.80662 1.000 31.48326 99 LEU A N 1
ATOM 691 C CA . LEU A 1 99 ? 6.62632 11.14933 -0.70835 1.000 26.87795 99 LEU A CA 1
ATOM 692 C C . LEU A 1 99 ? 7.10542 11.69624 -2.03781 1.000 28.66209 99 LEU A C 1
ATOM 693 O O . LEU A 1 99 ? 6.74622 12.81788 -2.42341 1.000 32.15259 99 LEU A O 1
ATOM 698 N N . LEU A 1 100 ? 7.92512 10.92202 -2.75278 1.000 28.66898 100 LEU A N 1
ATOM 699 C CA . LEU A 1 100 ? 8.36157 11.37399 -4.06430 1.000 29.77409 100 LEU A CA 1
ATOM 700 C C . LEU A 1 100 ? 7.18604 11.39155 -5.02528 1.000 30.02530 100 LEU A C 1
ATOM 701 O O . LEU A 1 100 ? 7.06219 12.30704 -5.84875 1.000 30.37930 100 LEU A O 1
ATOM 706 N N . HIS A 1 101 ? 6.29850 10.39758 -4.91388 1.000 30.09821 101 HIS A N 1
ATOM 707 C CA . HIS A 1 101 ? 5.07480 10.40152 -5.71111 1.000 29.65403 101 HIS A CA 1
ATOM 708 C C . HIS A 1 101 ? 4.29637 11.68880 -5.50334 1.000 27.66213 101 HIS A C 1
ATOM 709 O O . HIS A 1 101 ? 3.82481 12.30352 -6.46888 1.000 33.96502 101 HIS A O 1
ATOM 716 N N . LEU A 1 102 ? 4.15841 12.10777 -4.24508 1.000 22.13366 102 LEU A N 1
ATOM 717 C CA . LEU A 1 102 ? 3.49220 13.36702 -3.92655 1.000 28.23220 102 LEU A CA 1
ATOM 718 C C . LEU A 1 102 ? 4.18173 14.53832 -4.61061 1.000 33.53898 102 LEU A C 1
ATOM 719 O O . LEU A 1 102 ? 3.51311 15.40567 -5.18748 1.000 37.73406 102 LEU A O 1
ATOM 724 N N . LEU A 1 103 ? 5.52382 14.57631 -4.56988 1.000 28.16126 103 LEU A N 1
ATOM 725 C CA . LEU A 1 103 ? 6.24191 15.66895 -5.23089 1.000 31.39833 103 LEU A CA 1
ATOM 726 C C . LEU A 1 103 ? 6.08563 15.59424 -6.74575 1.000 30.17229 103 LEU A C 1
ATOM 727 O O . LEU A 1 103 ? 5.88868 16.62521 -7.40178 1.000 29.73335 103 LEU A O 1
ATOM 732 N N . LEU A 1 104 ? 6.15644 14.38805 -7.31854 1.000 27.57659 104 LEU A N 1
ATOM 733 C CA . LEU A 1 104 ? 5.88585 14.24334 -8.74997 1.000 35.71182 104 LEU A CA 1
ATOM 734 C C . LEU A 1 104 ? 4.51016 14.79658 -9.11101 1.000 39.79520 104 LEU A C 1
ATOM 735 O O . LEU A 1 104 ? 4.35316 15.45295 -10.14829 1.000 38.21230 104 LEU A O 1
ATOM 740 N N . GLU A 1 105 ? 3.50814 14.57524 -8.24551 1.000 38.10166 105 GLU A N 1
ATOM 741 C CA . GLU A 1 105 ? 2.16162 15.06429 -8.53640 1.000 35.21370 105 GLU A CA 1
ATOM 742 C C . GLU A 1 105 ? 2.06029 16.57929 -8.41967 1.000 33.38705 105 GLU A C 1
ATOM 743 O O . GLU A 1 105 ? 1.20187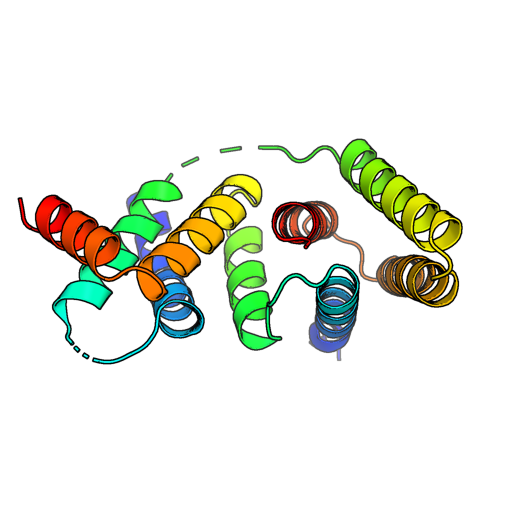 17.18058 -9.06722 1.000 35.51280 105 GLU A O 1
ATOM 749 N N . LEU A 1 106 ? 2.90564 17.21566 -7.60589 1.000 28.79339 106 LEU A N 1
ATOM 750 C CA . LEU A 1 106 ? 2.89582 18.67044 -7.48720 1.000 22.43155 106 LEU A CA 1
ATOM 751 C C . LEU A 1 106 ? 3.94327 19.35252 -8.36305 1.000 26.23431 106 LEU A C 1
ATOM 752 O O . LEU A 1 106 ? 4.01756 20.58662 -8.37089 1.000 31.71947 106 LEU A O 1
ATOM 757 N N . ALA A 1 107 ? 4.73422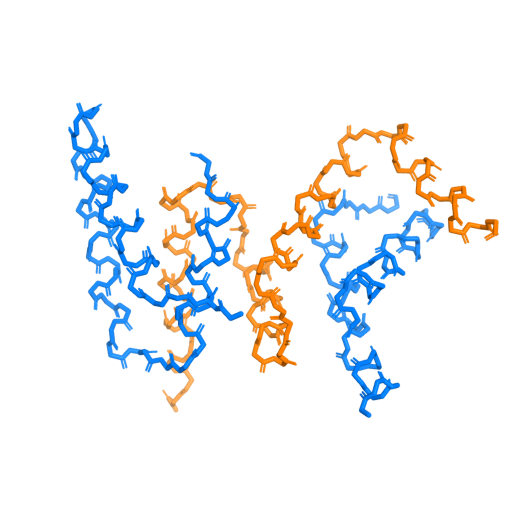 18.59353 -9.11855 1.000 25.36295 107 ALA A N 1
ATOM 758 C CA . ALA A 1 107 ? 5.83748 19.18686 -9.85797 1.000 33.06013 107 ALA A CA 1
ATOM 759 C C . ALA A 1 107 ? 5.32155 20.17752 -10.89351 1.000 36.20280 107 ALA A C 1
ATOM 760 O O . ALA A 1 107 ? 4.23581 20.01140 -11.44725 1.000 33.49040 107 ALA A O 1
ATOM 762 N N . ASP A 1 108 ? 6.11760 21.21753 -11.15770 1.000 40.79324 108 ASP A N 1
ATOM 763 C CA . ASP A 1 108 ? 5.71714 22.27216 -12.09267 1.000 42.93864 108 ASP A CA 1
ATOM 764 C C . ASP A 1 108 ? 6.89728 22.95933 -12.78927 1.000 38.42916 108 ASP A C 1
ATOM 765 O O . ASP A 1 108 ? 7.56428 22.37314 -13.64616 1.000 45.72055 108 ASP A O 1
ATOM 770 N N . LYS B 2 12 ? 20.49204 10.95944 18.23492 1.000 92.08964 13 LYS B N 1
ATOM 771 C CA . LYS B 2 12 ? 20.94220 11.53974 16.97601 1.000 90.27615 13 LYS B CA 1
ATOM 772 C C . LYS B 2 12 ? 20.37923 10.73287 15.81015 1.000 93.68898 13 LYS B C 1
ATOM 773 O O . LYS B 2 12 ? 20.70308 10.96410 14.64756 1.000 88.74457 13 LYS B O 1
ATOM 779 N N . GLN B 2 13 ? 19.52020 9.77252 16.13238 1.000 99.21832 14 GLN B N 1
ATOM 780 C CA . GLN B 2 13 ? 18.64196 9.24180 15.09930 1.000 97.14213 14 GLN B CA 1
ATOM 781 C C . GLN B 2 13 ? 17.62684 10.28324 14.63983 1.000 89.02397 14 GLN B C 1
ATOM 782 O O . GLN B 2 13 ? 16.76040 9.97894 13.81109 1.000 94.03817 14 GLN B O 1
ATOM 788 N N . ALA B 2 14 ? 17.72125 11.49907 15.17817 1.000 77.63645 15 ALA B N 1
ATOM 789 C CA . ALA B 2 14 ? 17.03814 12.67982 14.68336 1.000 72.46222 15 ALA B CA 1
ATOM 790 C C . ALA B 2 14 ? 17.66205 13.24328 13.39344 1.000 77.10529 15 ALA B C 1
ATOM 791 O O . ALA B 2 14 ? 17.39344 14.40850 13.06498 1.000 78.81348 15 ALA B O 1
ATOM 793 N N . ALA B 2 15 ? 18.50437 12.44394 12.65621 1.000 73.24337 16 ALA B N 1
ATOM 794 C CA . ALA B 2 15 ? 18.86602 12.61702 11.22322 1.000 58.30722 16 ALA B CA 1
ATOM 795 C C . ALA B 2 15 ? 17.64726 12.49193 10.28515 1.000 65.70941 16 ALA B C 1
ATOM 796 O O . ALA B 2 15 ? 17.72587 12.45507 9.04251 1.000 70.34879 16 ALA B O 1
ATOM 798 N N . ALA B 2 16 ? 16.47676 12.36676 10.90720 1.000 59.69301 17 ALA B N 1
ATOM 799 C CA . ALA B 2 16 ? 15.23658 12.61456 10.19884 1.000 52.89817 17 ALA B CA 1
ATOM 800 C C . ALA B 2 16 ? 15.21451 14.02600 9.63682 1.000 49.21699 17 ALA B C 1
ATOM 801 O O . ALA B 2 16 ? 14.57212 14.27267 8.61180 1.000 49.46337 17 ALA B O 1
ATOM 803 N N . GLN B 2 17 ? 15.90563 14.96475 10.29682 1.000 47.63693 18 GLN B N 1
ATOM 804 C CA . GLN B 2 17 ? 16.01378 16.32202 9.76843 1.000 54.53142 18 GLN B CA 1
ATOM 805 C C . GLN B 2 17 ? 16.72938 16.34091 8.42931 1.000 54.53040 18 GLN B C 1
ATOM 806 O O . GLN B 2 17 ? 16.40496 17.16684 7.56713 1.000 55.13213 18 GLN B O 1
ATOM 812 N N . GLN B 2 18 ? 17.69132 15.43586 8.22856 1.000 41.80513 19 GLN B N 1
ATOM 813 C CA . GLN B 2 18 ? 18.41041 15.40429 6.96454 1.000 40.66349 19 GLN B CA 1
ATOM 814 C C . GLN B 2 18 ? 17.55602 14.80566 5.85126 1.000 43.50597 19 GLN B C 1
ATOM 815 O O . GLN B 2 18 ? 17.50365 15.35157 4.73732 1.000 40.47434 19 GLN B O 1
ATOM 821 N N . ALA B 2 19 ? 16.89051 13.68013 6.12757 1.000 31.88944 20 ALA B N 1
ATOM 822 C CA . ALA B 2 19 ? 16.00767 13.09712 5.12445 1.000 42.33450 20 ALA B CA 1
ATOM 823 C C . ALA B 2 19 ? 14.97359 14.11708 4.65981 1.000 36.18600 20 ALA B C 1
ATOM 824 O O . ALA B 2 19 ? 14.74724 14.27934 3.45723 1.000 37.83755 20 ALA B O 1
ATOM 826 N N . VAL B 2 20 ? 14.38712 14.86613 5.59712 1.000 38.40062 21 VAL B N 1
ATOM 827 C CA . VAL B 2 20 ? 13.44130 15.90753 5.20539 1.000 40.67452 21 VAL B CA 1
ATOM 828 C C . VAL B 2 20 ? 14.13740 17.03663 4.44787 1.000 43.19404 21 VAL B C 1
ATOM 829 O O . VAL B 2 20 ? 13.54480 17.62953 3.53952 1.000 48.21780 21 VAL B O 1
ATOM 833 N N . ASP B 2 21 ? 15.38723 17.36075 4.79566 1.000 40.53619 22 ASP B N 1
ATOM 834 C CA . ASP B 2 21 ? 16.11496 18.38805 4.04714 1.000 33.41180 22 ASP B CA 1
ATOM 835 C C . ASP B 2 21 ? 16.27275 17.99927 2.58515 1.000 30.26780 22 ASP B C 1
ATOM 836 O O . ASP B 2 21 ? 16.10606 18.83549 1.69288 1.000 31.33701 22 ASP B O 1
ATOM 841 N N . ILE B 2 22 ? 16.59704 16.73320 2.32215 1.000 31.91282 23 ILE B N 1
ATOM 842 C CA . ILE B 2 22 ? 16.77123 16.27744 0.95139 1.000 40.91318 23 ILE B CA 1
ATOM 843 C C . ILE B 2 22 ? 15.43454 16.22900 0.21192 1.000 40.75614 23 ILE B C 1
ATOM 844 O O . ILE B 2 22 ? 15.37345 16.52924 -0.99300 1.000 38.02790 23 ILE B O 1
ATOM 849 N N . LEU B 2 23 ? 14.34115 15.87940 0.90457 1.000 31.30780 24 LEU B N 1
ATOM 850 C CA . LEU B 2 23 ? 13.03838 15.90886 0.23257 1.000 27.47735 24 LEU B CA 1
ATOM 851 C C . LEU B 2 23 ? 12.67001 17.31987 -0.18500 1.000 29.93648 24 LEU B C 1
ATOM 852 O O . LEU B 2 23 ? 12.19609 17.52519 -1.31030 1.000 37.77353 24 LEU B O 1
ATOM 857 N N . HIS B 2 24 ? 12.93348 18.31812 0.66907 1.000 23.20422 25 HIS B N 1
ATOM 858 C CA . HIS B 2 24 ? 12.62142 19.68283 0.24731 1.000 29.55874 25 HIS B CA 1
ATOM 859 C C . HIS B 2 24 ? 13.52921 20.16772 -0.88699 1.000 33.13057 25 HIS B C 1
ATOM 860 O O . HIS B 2 24 ? 13.11815 21.02533 -1.67187 1.000 35.89446 25 HIS B O 1
ATOM 867 N N . GLU B 2 25 ? 14.76822 19.67495 -0.97747 1.000 31.04355 26 GLU B N 1
ATOM 868 C CA . GLU B 2 25 ? 15.59630 20.04891 -2.12053 1.000 34.57345 26 GLU B CA 1
ATOM 869 C C . GLU B 2 25 ? 14.98659 19.51182 -3.40421 1.000 30.24006 26 GLU B C 1
ATOM 870 O O . GLU B 2 25 ? 14.84821 20.23748 -4.39674 1.000 33.29541 26 GLU B O 1
ATOM 876 N N . ILE B 2 26 ? 14.58515 18.24089 -3.38904 1.000 27.72336 27 ILE B N 1
ATOM 877 C CA . ILE B 2 26 ? 13.89561 17.65905 -4.53684 1.000 33.14424 27 ILE B CA 1
ATOM 878 C C . ILE B 2 26 ? 12.62524 18.43960 -4.84591 1.000 30.21936 27 ILE B C 1
ATOM 879 O O . ILE B 2 26 ? 12.25088 18.61740 -6.01554 1.000 32.49053 27 ILE B O 1
ATOM 884 N N . ALA B 2 27 ? 11.94987 18.92707 -3.80675 1.000 25.45995 28 ALA B N 1
ATOM 885 C CA . ALA B 2 27 ? 10.72621 19.69760 -4.01212 1.000 23.45749 28 ALA B CA 1
ATOM 886 C C . ALA B 2 27 ? 11.02050 21.02347 -4.68964 1.000 26.78581 28 ALA B C 1
ATOM 887 O O . ALA B 2 27 ? 10.22956 21.48789 -5.52500 1.000 25.47458 28 ALA B O 1
ATOM 889 N N . THR B 2 28 ? 12.15211 21.65538 -4.34915 1.000 23.02685 29 THR B N 1
ATOM 890 C CA . THR B 2 28 ? 12.51398 22.88751 -5.05012 1.000 25.00166 29 THR B CA 1
ATOM 891 C C . THR B 2 28 ? 12.92807 22.58922 -6.49118 1.000 27.04951 29 THR B C 1
ATOM 892 O O . THR B 2 28 ? 12.57052 23.33033 -7.41716 1.000 26.86094 29 THR B O 1
ATOM 896 N N . ILE B 2 29 ? 13.67608 21.49749 -6.69205 1.000 27.61355 30 ILE B N 1
ATOM 897 C CA . ILE B 2 29 ? 14.09768 21.08936 -8.03106 1.000 32.35229 30 ILE B CA 1
ATOM 898 C C . ILE B 2 29 ? 12.88323 20.86294 -8.92891 1.000 34.95622 30 ILE B C 1
ATOM 899 O O . ILE B 2 29 ? 12.83778 21.32511 -10.07033 1.000 33.36358 30 ILE B O 1
ATOM 904 N N . LEU B 2 30 ? 11.89481 20.12712 -8.43533 1.000 34.28879 31 LEU B N 1
ATOM 905 C CA . LEU B 2 30 ? 10.66203 19.89811 -9.18060 1.000 31.96775 31 LEU B CA 1
ATOM 906 C C . LEU B 2 30 ? 9.75069 21.12491 -9.20537 1.000 32.45480 31 LEU B C 1
ATOM 907 O O . LEU B 2 30 ? 8.68910 21.06927 -9.83592 1.000 31.46301 31 LEU B O 1
ATOM 912 N N . ASN B 2 31 ? 10.14727 22.21827 -8.54905 1.000 34.94466 32 ASN B N 1
ATOM 913 C CA . ASN B 2 31 ? 9.33827 23.43245 -8.43536 1.000 36.40524 32 ASN B CA 1
ATOM 914 C C . ASN B 2 31 ? 7.93777 23.13455 -7.89745 1.000 37.72529 32 ASN B C 1
ATOM 915 O O . ASN B 2 31 ? 6.92943 23.58255 -8.44233 1.000 38.12736 32 ASN B O 1
ATOM 919 N N . CYS B 2 32 ? 7.88482 22.39766 -6.78269 1.000 38.36458 33 CYS B N 1
ATOM 920 C CA . CYS B 2 32 ? 6.61179 21.98275 -6.19897 1.000 34.40885 33 CYS B CA 1
ATOM 921 C C . CYS B 2 32 ? 5.87346 23.10557 -5.48719 1.000 27.55028 33 CYS B C 1
ATOM 922 O O . CYS B 2 32 ? 4.69164 22.93912 -5.18400 1.000 30.86000 33 CYS B O 1
ATOM 925 N N . HIS B 2 33 ? 6.53975 24.21247 -5.16877 1.000 30.85065 34 HIS B N 1
ATOM 926 C CA . HIS B 2 33 ? 5.93412 25.31854 -4.41775 1.000 36.51975 34 HIS B CA 1
ATOM 927 C C . HIS B 2 33 ? 5.50578 24.89989 -3.00539 1.000 37.91847 34 HIS B C 1
ATOM 928 O O . HIS B 2 33 ? 4.47523 25.35940 -2.49673 1.000 32.23997 34 HIS B O 1
ATOM 935 N N . LEU B 2 34 ? 6.28299 24.02050 -2.37724 1.000 35.02982 35 LEU B N 1
ATOM 936 C CA . LEU B 2 34 ? 6.12721 23.64224 -0.97517 1.000 36.84720 35 LEU B CA 1
ATOM 937 C C . LEU B 2 34 ? 7.29059 24.19113 -0.16901 1.000 29.56022 35 LEU B C 1
ATOM 938 O O . LEU B 2 34 ? 8.44296 23.89295 -0.48145 1.000 36.69794 35 LEU B O 1
ATOM 943 N N . ASP B 2 35 ? 7.01173 24.95162 0.88232 1.000 32.68960 36 ASP B N 1
ATOM 944 C CA . ASP B 2 35 ? 8.10672 25.23625 1.79657 1.000 37.11763 36 ASP B CA 1
ATOM 945 C C . ASP B 2 35 ? 8.31909 24.04787 2.74136 1.000 38.00049 36 ASP B C 1
ATOM 946 O O . ASP B 2 35 ? 7.58421 23.04929 2.72898 1.000 29.28059 36 ASP B O 1
ATOM 951 N N . ARG B 2 36 ? 9.35952 24.13288 3.56276 1.000 36.40658 37 ARG B N 1
ATOM 952 C CA . ARG B 2 36 ? 9.66105 22.99590 4.42204 1.000 37.56403 37 ARG B CA 1
ATOM 953 C C . ARG B 2 36 ? 8.48954 22.69474 5.35515 1.000 31.31617 37 ARG B C 1
ATOM 954 O O . ARG B 2 36 ? 8.16091 21.52860 5.60400 1.000 31.43056 37 ARG B O 1
ATOM 962 N N . ARG B 2 37 ? 7.80948 23.73812 5.82347 1.000 30.26687 38 ARG B N 1
ATOM 963 C CA . ARG B 2 37 ? 6.71053 23.56766 6.76908 1.000 33.43816 38 ARG B CA 1
ATOM 964 C C . ARG B 2 37 ? 5.54803 22.80136 6.13497 1.000 32.01091 38 ARG B C 1
ATOM 965 O O . ARG B 2 37 ? 4.99934 21.87123 6.73390 1.000 37.75908 38 ARG B O 1
ATOM 973 N N . THR B 2 38 ? 5.18701 23.13918 4.90640 1.000 33.07082 39 THR B N 1
ATOM 974 C CA . THR B 2 38 ? 4.09877 22.41876 4.25688 1.000 29.47900 39 THR B CA 1
ATOM 975 C C . THR B 2 38 ? 4.50215 20.98315 3.94283 1.000 29.41283 39 THR B C 1
ATOM 976 O O . THR B 2 38 ? 3.70822 20.05054 4.12620 1.000 31.22034 39 THR B O 1
ATOM 980 N N . LEU B 2 39 ? 5.74267 20.77728 3.50147 1.000 26.55507 40 LEU B N 1
ATOM 981 C CA . LEU B 2 39 ? 6.22833 19.41447 3.31570 1.000 29.20909 40 LEU B CA 1
ATOM 982 C C . LEU B 2 39 ? 6.18404 18.63281 4.62724 1.000 26.34269 40 LEU B C 1
ATOM 983 O O . LEU B 2 39 ? 5.80948 17.45083 4.65358 1.000 26.08918 40 LEU B O 1
ATOM 988 N N . SER B 2 40 ? 6.53831 19.28235 5.73193 1.000 21.34744 41 SER B N 1
ATOM 989 C CA . SER B 2 40 ? 6.48810 18.59176 7.01437 1.000 28.79960 41 SER B CA 1
ATOM 990 C C . SER B 2 40 ? 5.07641 18.09289 7.28990 1.000 24.70930 41 SER B C 1
ATOM 991 O O . SER B 2 40 ? 4.87188 16.93159 7.66614 1.000 29.90209 41 SER B O 1
ATOM 994 N N . ILE B 2 41 ? 4.07970 18.94696 7.04959 1.000 23.59995 42 ILE B N 1
ATOM 995 C CA . ILE B 2 41 ? 2.69671 18.53649 7.26385 1.000 19.81605 42 ILE B CA 1
ATOM 996 C C . ILE B 2 41 ? 2.37019 17.33533 6.40054 1.000 27.47838 42 ILE B C 1
ATOM 997 O O . ILE B 2 41 ? 1.78813 16.34950 6.86898 1.000 30.52565 42 ILE B O 1
ATOM 1002 N N . CYS B 2 42 ? 2.73562 17.40464 5.11522 1.000 22.78683 43 CYS B N 1
ATOM 1003 C CA . CYS B 2 42 ? 2.48910 16.28348 4.22346 1.000 22.13281 43 CYS B CA 1
ATOM 1004 C C . CYS B 2 42 ? 3.12656 15.01091 4.74529 1.000 29.06183 43 CYS B C 1
ATOM 1005 O O . CYS B 2 42 ? 2.49765 13.94234 4.73042 1.000 27.65367 43 CYS B O 1
ATOM 1008 N N . ILE B 2 43 ? 4.37863 15.09905 5.21020 1.000 29.38640 44 ILE B N 1
ATOM 1009 C CA . ILE B 2 43 ? 5.06107 13.89779 5.68330 1.000 25.85872 44 ILE B CA 1
ATOM 1010 C C . ILE B 2 43 ? 4.27543 13.24411 6.82090 1.000 29.57053 44 ILE B C 1
ATOM 1011 O O . ILE B 2 43 ? 4.02663 12.03195 6.79607 1.000 31.43665 44 ILE B O 1
ATOM 1016 N N . SER B 2 44 ? 3.83344 14.03401 7.81818 1.000 28.72255 45 SER B N 1
ATOM 1017 C CA . SER B 2 44 ? 3.07379 13.43548 8.92005 1.000 28.53241 45 SER B CA 1
ATOM 1018 C C . SER B 2 44 ? 1.77612 12.80607 8.41772 1.000 30.85863 45 SER B C 1
ATOM 1019 O O . SER B 2 44 ? 1.33033 11.77819 8.93958 1.000 28.30284 45 SER B O 1
ATOM 1022 N N . MET B 2 45 ? 1.15186 13.41315 7.40798 1.000 28.84594 46 MET B N 1
ATOM 1023 C CA . MET B 2 45 ? -0.10015 12.87660 6.88317 1.000 32.21665 46 MET B CA 1
ATOM 1024 C C . MET B 2 45 ? 0.12254 11.54856 6.15838 1.000 35.68169 46 MET B C 1
ATOM 1025 O O . MET B 2 45 ? -0.56752 10.55545 6.43036 1.000 32.35177 46 MET B O 1
ATOM 1030 N N . ILE B 2 46 ? 1.09409 11.50602 5.24165 1.000 29.63275 47 ILE B N 1
ATOM 1031 C CA . ILE B 2 46 ? 1.35532 10.27747 4.49396 1.000 36.14489 47 ILE B CA 1
ATOM 1032 C C . ILE B 2 46 ? 1.78622 9.14910 5.43028 1.000 40.56749 47 ILE B C 1
ATOM 1033 O O . ILE B 2 46 ? 1.33691 8.00402 5.29164 1.000 47.86546 47 ILE B O 1
ATOM 1038 N N . GLU B 2 47 ? 2.62541 9.45339 6.42351 1.000 31.69461 48 GLU B N 1
ATOM 1039 C CA . GLU B 2 47 ? 3.06559 8.39890 7.33336 1.000 37.78323 48 GLU B CA 1
ATOM 1040 C C . GLU B 2 47 ? 1.95309 7.91616 8.26244 1.000 44.76342 48 GLU B C 1
ATOM 1041 O O . GLU B 2 47 ? 2.01880 6.78063 8.74478 1.000 41.36910 48 GLU B O 1
ATOM 1047 N N . ASN B 2 48 ? 0.92346 8.72614 8.50015 1.000 38.08996 49 ASN B N 1
ATOM 1048 C CA . ASN B 2 48 ? -0.29664 8.22687 9.11709 1.000 51.00671 49 ASN B CA 1
ATOM 1049 C C . ASN B 2 48 ? -1.27630 7.62672 8.10195 1.000 51.55244 49 ASN B C 1
ATOM 1050 O O . ASN B 2 48 ? -2.43663 7.38123 8.44611 1.000 53.48998 49 ASN B O 1
ATOM 1055 N N . GLY B 2 49 ? -0.84879 7.40382 6.86019 1.000 45.21965 50 GLY B N 1
ATOM 1056 C CA . GLY B 2 49 ? -1.62444 6.59956 5.93675 1.000 42.36036 50 GLY B CA 1
ATOM 1057 C C . GLY B 2 49 ? -2.53426 7.34789 4.99036 1.000 43.86271 50 GLY B C 1
ATOM 1058 O O . GLY B 2 49 ? -3.44437 6.73575 4.42621 1.000 47.20780 50 GLY B O 1
ATOM 1059 N N . VAL B 2 50 ? -2.33052 8.64159 4.79954 1.000 45.66744 51 VAL B N 1
ATOM 1060 C CA . VAL B 2 50 ? -3.04744 9.38220 3.76708 1.000 41.10972 51 VAL B CA 1
ATOM 1061 C C . VAL B 2 50 ? -2.47141 9.02114 2.40602 1.000 37.78388 51 VAL B C 1
ATOM 1062 O O . VAL B 2 50 ? -1.24964 8.91309 2.24023 1.000 35.48703 51 VAL B O 1
ATOM 1066 N N . ASN B 2 51 ? -3.33750 8.83164 1.42569 1.000 40.25847 52 ASN B N 1
ATOM 1067 C CA . ASN B 2 51 ? -2.85137 8.48609 0.09118 1.000 37.53146 52 ASN B CA 1
ATOM 1068 C C . ASN B 2 51 ? -2.18729 9.70114 -0.55097 1.000 33.06204 52 ASN B C 1
ATOM 1069 O O . ASN B 2 51 ? -2.77017 10.79166 -0.55803 1.000 42.47915 52 ASN B O 1
ATOM 1074 N N . PRO B 2 52 ? -0.97721 9.55693 -1.09430 1.000 33.24717 53 PRO B N 1
ATOM 1075 C CA . PRO B 2 52 ? -0.27850 10.73383 -1.63693 1.000 36.09644 53 PRO B CA 1
ATOM 1076 C C . PRO B 2 52 ? -0.96153 11.35136 -2.85333 1.000 33.62191 53 PRO B C 1
ATOM 1077 O O . PRO B 2 52 ? -0.90225 12.57710 -3.02600 1.000 29.06594 53 PRO B O 1
ATOM 1081 N N . GLU B 2 53 ? -1.60379 10.54978 -3.70202 1.000 21.53783 54 GLU B N 1
ATOM 1082 C CA . GLU B 2 53 ? -2.36915 11.12209 -4.80955 1.000 27.57785 54 GLU B CA 1
ATOM 1083 C C . GLU B 2 53 ? -3.52286 11.96611 -4.29422 1.000 31.44975 54 GLU B C 1
ATOM 1084 O O . GLU B 2 53 ? -3.70905 13.11171 -4.72464 1.000 27.63656 54 GLU B O 1
ATOM 1090 N N . ALA B 2 54 ? -4.31766 11.40837 -3.37261 1.000 33.26446 55 ALA B N 1
ATOM 1091 C CA . ALA B 2 54 ? -5.38345 12.18840 -2.75013 1.000 30.31310 55 ALA B CA 1
ATOM 1092 C C . ALA B 2 54 ? -4.82823 13.44980 -2.09048 1.000 31.18342 55 ALA B C 1
ATOM 1093 O O . ALA B 2 54 ? -5.39264 14.54106 -2.24488 1.000 30.23036 55 ALA B O 1
ATOM 1095 N N . LEU B 2 55 ? -3.71074 13.33119 -1.36956 1.000 34.15048 56 LEU B N 1
ATOM 1096 C CA . LEU B 2 55 ? -3.10739 14.51717 -0.75829 1.000 35.22529 56 LEU B CA 1
ATOM 1097 C C . LEU B 2 55 ? -2.75684 15.55891 -1.81846 1.000 32.80498 56 LEU B C 1
ATOM 1098 O O . LEU B 2 55 ? -3.09010 16.74820 -1.67645 1.000 29.36550 56 LEU B O 1
ATOM 1103 N N . ALA B 2 56 ? -2.06363 15.12655 -2.88232 1.000 22.60600 57 ALA B N 1
ATOM 1104 C CA . ALA B 2 56 ? -1.79511 15.99634 -4.02388 1.000 26.26751 57 ALA B CA 1
ATOM 1105 C C . ALA B 2 56 ? -3.05394 16.71930 -4.49106 1.000 29.74700 57 ALA B C 1
ATOM 1106 O O . ALA B 2 56 ? -3.03955 17.94041 -4.70755 1.000 26.83723 57 ALA B O 1
ATOM 1108 N N . ASN B 2 57 ? -4.14706 15.97144 -4.69404 1.000 27.97603 58 ASN B N 1
ATOM 1109 C CA . ASN B 2 57 ? -5.36429 16.59722 -5.20195 1.000 27.42384 58 ASN B CA 1
ATOM 1110 C C . ASN B 2 57 ? -5.89602 17.61757 -4.20089 1.000 32.07718 58 ASN B C 1
ATOM 1111 O O . ASN B 2 57 ? -6.29474 18.72718 -4.58139 1.000 29.73724 58 ASN B O 1
ATOM 1116 N 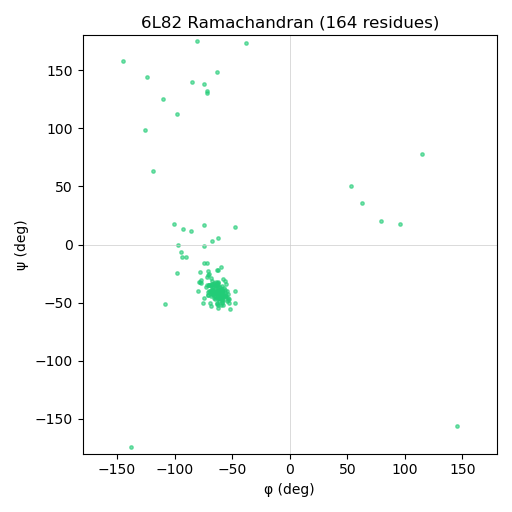N . VAL B 2 58 ? -5.86188 17.27867 -2.90791 1.000 28.97890 59 VAL B N 1
ATOM 1117 C CA . VAL B 2 58 ? -6.30362 18.21894 -1.88019 1.000 26.79293 59 VAL B CA 1
ATOM 1118 C C . VAL B 2 58 ? -5.47285 19.49773 -1.92959 1.000 26.79173 59 VAL B C 1
ATOM 1119 O O . VAL B 2 58 ? -6.00821 20.61062 -1.83881 1.000 29.18310 59 VAL B O 1
ATOM 1123 N N . ILE B 2 59 ? -4.15573 19.36307 -2.09396 1.000 32.33396 60 ILE B N 1
ATOM 1124 C CA . ILE B 2 59 ? -3.29106 20.53893 -2.10159 1.000 31.61388 60 ILE B CA 1
ATOM 1125 C C . ILE B 2 59 ? -3.58057 21.41821 -3.31526 1.000 37.22947 60 ILE B C 1
ATOM 1126 O O . ILE B 2 59 ? -3.69323 22.64677 -3.18862 1.000 30.03638 60 ILE B O 1
ATOM 1131 N N . LYS B 2 60 ? -3.70564 20.80547 -4.50585 1.000 29.29601 61 LYS B N 1
ATOM 1132 C CA . LYS B 2 60 ? -4.09053 21.55868 -5.70231 1.000 38.10080 61 LYS B CA 1
ATOM 1133 C C . LYS B 2 60 ? -5.38747 22.32341 -5.46484 1.000 40.25858 61 LYS B C 1
ATOM 1134 O O . LYS B 2 60 ? -5.47117 23.52766 -5.73097 1.000 38.93558 61 LYS B O 1
ATOM 1140 N N . GLU B 2 61 ? -6.40456 21.64132 -4.93414 1.000 36.80542 62 GLU B N 1
ATOM 1141 C CA . GLU B 2 61 ? -7.68320 22.30296 -4.70326 1.000 37.56545 62 GLU B CA 1
ATOM 1142 C C . GLU B 2 61 ? -7.54158 23.43415 -3.68972 1.000 35.68585 62 GLU B C 1
ATOM 1143 O O . GLU B 2 61 ? -8.13122 24.50989 -3.86275 1.000 27.77166 62 GLU B O 1
ATOM 1149 N N . LEU B 2 62 ? -6.73797 23.22489 -2.63853 1.000 32.65179 63 LEU B N 1
ATOM 1150 C CA . LEU B 2 62 ? -6.53606 24.28520 -1.65288 1.000 32.76608 63 LEU B CA 1
ATOM 1151 C C . LEU B 2 62 ? -5.89489 25.50384 -2.29347 1.000 36.37889 63 LEU B C 1
ATOM 1152 O O . LEU B 2 62 ? -6.24693 26.64507 -1.97073 1.000 37.70309 63 LEU B O 1
ATOM 1157 N N . ARG B 2 63 ? -4.98049 25.27417 -3.23859 1.000 32.45587 64 ARG B N 1
ATOM 1158 C CA . ARG B 2 63 ? -4.33797 26.37303 -3.95384 1.000 39.11900 64 ARG B CA 1
ATOM 1159 C C . ARG B 2 63 ? -5.33612 27.15767 -4.79733 1.000 37.17974 64 ARG B C 1
ATOM 1160 O O . ARG B 2 63 ? -5.28674 28.39032 -4.82287 1.000 38.79973 64 ARG B O 1
ATOM 1168 N N . VAL B 2 64 ? -6.26177 26.47224 -5.48296 1.000 33.76166 65 VAL B N 1
ATOM 1169 C CA . VAL B 2 64 ? -7.23901 27.22061 -6.27227 1.000 39.69495 65 VAL B CA 1
ATOM 1170 C C . VAL B 2 64 ? -8.21529 27.94921 -5.35661 1.000 43.57746 65 VAL B C 1
ATOM 1171 O O . VAL B 2 64 ? -8.64721 29.06502 -5.67011 1.000 46.41835 65 VAL B O 1
ATOM 1175 N N . LEU B 2 65 ? -8.55922 27.35597 -4.20560 1.000 43.63551 66 LEU B N 1
ATOM 1176 C CA . LEU B 2 65 ? -9.47199 28.01862 -3.27511 1.000 40.51212 66 LEU B CA 1
ATOM 1177 C C . LEU B 2 65 ? -8.89470 29.34444 -2.80596 1.000 43.01340 66 LEU B C 1
ATOM 1178 O O . LEU B 2 65 ? -9.60324 30.35484 -2.75802 1.000 37.12968 66 LEU B O 1
ATOM 1183 N N . GLY B 2 66 ? -7.59945 29.36696 -2.48466 1.000 46.09960 67 GLY B N 1
ATOM 1184 C CA . GLY B 2 66 ? -6.95361 30.60447 -2.08339 1.000 48.70138 67 GLY B CA 1
ATOM 1185 C C . GLY B 2 66 ? -6.73381 31.60266 -3.20753 1.000 50.43013 67 GLY B C 1
ATOM 1186 O O . GLY B 2 66 ? -6.47604 32.77587 -2.91798 1.000 45.08256 67 GLY B O 1
ATOM 1187 N N . GLN B 2 67 ? -6.83711 31.17563 -4.47114 1.000 52.26119 68 GLN B N 1
ATOM 1188 C CA . GLN B 2 67 ? -6.64240 32.06838 -5.61224 1.000 55.79658 68 GLN B CA 1
ATOM 1189 C C . GLN B 2 67 ? -7.94030 32.60419 -6.21095 1.000 56.38080 68 GLN B C 1
ATOM 1190 O O . GLN B 2 67 ? -7.91492 33.66889 -6.83967 1.000 57.95487 68 GLN B O 1
ATOM 1196 N N . ASP B 2 68 ? -9.06333 31.90884 -6.04257 1.000 54.82131 69 ASP B N 1
ATOM 1197 C CA . ASP B 2 68 ? -10.32724 32.29946 -6.67059 1.000 54.20524 69 ASP B CA 1
ATOM 1198 C C . ASP B 2 68 ? -11.43191 32.43609 -5.62723 1.000 50.66246 69 ASP B C 1
ATOM 1199 O O . ASP B 2 68 ? -12.04893 31.42483 -5.24006 1.000 48.84883 69 ASP B O 1
ATOM 1204 N N . PRO B 2 69 ? -11.73126 33.65968 -5.16606 1.000 54.37934 70 PRO B N 1
ATOM 1205 C CA . PRO B 2 69 ? -12.85397 33.85725 -4.22689 1.000 51.93078 70 PRO B CA 1
ATOM 1206 C C . PRO B 2 69 ? -14.15780 33.16598 -4.62193 1.000 50.32829 70 PRO B C 1
ATOM 1207 O O . PRO B 2 69 ? -14.84712 32.64190 -3.73870 1.000 45.64340 70 PRO B O 1
ATOM 1211 N N . GLN B 2 70 ? -14.51943 33.16177 -5.91345 1.000 51.51208 71 GLN B N 1
ATOM 1212 C CA . GLN B 2 70 ? -15.74214 32.48574 -6.35686 1.000 50.07910 71 GLN B CA 1
ATOM 1213 C C . GLN B 2 70 ? -15.74968 31.01232 -5.96050 1.000 46.54227 71 GLN B C 1
ATOM 1214 O O . GLN B 2 70 ? -16.78782 30.47408 -5.55797 1.000 44.63880 71 GLN B O 1
ATOM 1220 N N . GLN B 2 71 ? -14.61114 30.33176 -6.08116 1.000 37.41072 72 GLN B N 1
ATOM 1221 C CA . GLN B 2 71 ? -14.61900 28.90748 -5.76689 1.000 40.72916 72 GLN B CA 1
ATOM 1222 C C . GLN B 2 71 ? -14.59347 28.65066 -4.27109 1.000 40.59232 72 GLN B C 1
ATOM 1223 O O . GLN B 2 71 ? -15.18190 27.66692 -3.80512 1.000 45.61200 72 GLN B O 1
ATOM 1229 N N . LEU B 2 72 ? -13.94234 29.52175 -3.50065 1.000 31.72569 73 LEU B N 1
ATOM 1230 C CA . LEU B 2 72 ? -14.00945 29.37573 -2.05544 1.000 33.62292 73 LEU B CA 1
ATOM 1231 C C . LEU B 2 72 ? -15.42295 29.64010 -1.55745 1.000 31.88505 73 LEU B C 1
ATOM 1232 O O . LEU B 2 72 ? -15.93986 28.90020 -0.71282 1.000 37.29857 73 LEU B O 1
ATOM 1237 N N . ASP B 2 73 ? -16.09130 30.65387 -2.10672 1.000 33.67177 74 ASP B N 1
ATOM 1238 C CA . ASP B 2 73 ? -17.47854 30.88233 -1.71551 1.000 36.27318 74 ASP B CA 1
ATOM 1239 C C . ASP B 2 73 ? -18.36636 29.70921 -2.12481 1.000 42.00318 74 ASP B C 1
ATOM 1240 O O . ASP B 2 73 ? -19.29592 29.34818 -1.39695 1.000 41.67414 74 ASP B O 1
ATOM 1245 N N . ALA B 2 74 ? -18.08708 29.09165 -3.27681 1.000 38.36167 75 ALA B N 1
ATOM 1246 C CA . ALA B 2 74 ? -18.83402 27.90325 -3.68790 1.000 47.67431 75 ALA B CA 1
ATOM 1247 C C . ALA B 2 74 ? -18.64333 26.76960 -2.68823 1.000 43.26952 75 ALA B C 1
ATOM 1248 O O . ALA B 2 74 ? -19.60262 26.06389 -2.34962 1.000 35.67489 75 ALA B O 1
ATOM 1250 N N . LEU B 2 75 ? -17.41530 26.60209 -2.18484 1.000 46.36452 76 LEU B N 1
ATOM 1251 C CA . LEU B 2 75 ? -17.15627 25.65762 -1.09962 1.000 39.58828 76 LEU B CA 1
ATOM 1252 C C . LEU B 2 75 ? -17.90775 26.03675 0.18046 1.000 41.88677 76 LEU B C 1
ATOM 1253 O O . LEU B 2 75 ? -18.51960 25.18190 0.83403 1.000 34.59160 76 LEU B O 1
ATOM 1258 N N . VAL B 2 76 ? -17.85305 27.31041 0.57531 1.000 39.52791 77 VAL B N 1
ATOM 1259 C CA . VAL B 2 76 ? -18.50796 27.70525 1.82139 1.000 35.46232 77 VAL B CA 1
ATOM 1260 C C . VAL B 2 76 ? -19.99626 27.38215 1.76185 1.000 42.87599 77 VAL B C 1
ATOM 1261 O O . VAL B 2 76 ? -20.58198 26.89126 2.73802 1.000 40.20841 77 VAL B O 1
ATOM 1265 N N . ALA B 2 77 ? -20.61894 27.61120 0.60134 1.000 41.34353 78 ALA B N 1
ATOM 1266 C CA . ALA B 2 77 ? -22.06140 27.42605 0.46503 1.000 40.16115 78 ALA B CA 1
ATOM 1267 C C . ALA B 2 77 ? -22.44806 25.95334 0.50259 1.000 36.13785 78 ALA B C 1
ATOM 1268 O O . ALA B 2 77 ? -23.46311 25.59287 1.10937 1.000 38.29952 78 ALA B O 1
ATOM 1270 N N . ASN B 2 78 ? -21.66979 25.09159 -0.15979 1.000 35.34488 79 ASN B N 1
ATOM 1271 C CA . ASN B 2 78 ? -21.88695 23.65347 -0.02723 1.000 41.16566 79 ASN B CA 1
ATOM 1272 C C . ASN B 2 78 ? -21.67420 23.20709 1.41565 1.000 43.27506 79 ASN B C 1
ATOM 1273 O O . ASN B 2 78 ? -22.42374 22.37346 1.94283 1.000 40.48526 79 ASN B O 1
ATOM 1278 N N . TYR B 2 79 ? -20.67052 23.76820 2.08193 1.000 44.89477 80 TYR B N 1
ATOM 1279 C CA . TYR B 2 79 ? -20.39917 23.35718 3.45114 1.000 32.54195 80 TYR B CA 1
ATOM 1280 C C . TYR B 2 79 ? -21.51936 23.78943 4.38595 1.000 41.70388 80 TYR B C 1
ATOM 1281 O O . TYR B 2 79 ? -21.85719 23.05740 5.32192 1.000 42.88441 80 TYR B O 1
ATOM 1290 N N . LEU B 2 80 ? -22.14610 24.93906 4.12637 1.000 37.91708 81 LEU B N 1
ATOM 1291 C CA . LEU B 2 80 ? -23.22905 25.37245 5.00264 1.000 43.01102 81 LEU B CA 1
ATOM 1292 C C . LEU B 2 80 ? -24.52448 24.61577 4.73157 1.000 49.61579 81 LEU B C 1
ATOM 1293 O O . LEU B 2 80 ? -25.29640 24.37890 5.66402 1.000 42.28327 81 LEU B O 1
ATOM 1298 N N . ALA B 2 81 ? -24.79615 24.23462 3.48334 1.000 46.85713 82 ALA B N 1
ATOM 1299 C CA . ALA B 2 81 ? -26.06254 23.56272 3.18531 1.000 47.23672 82 ALA B CA 1
ATOM 1300 C C . ALA B 2 81 ? -26.09369 22.12772 3.72561 1.000 52.65504 82 ALA B C 1
ATOM 1301 O O . ALA B 2 81 ? -25.04646 21.47604 3.86326 1.000 60.34636 82 ALA B O 1
#

B-factor: mean 44.69, std 17.31, range [18.07, 113.99]

Radius of gyration: 17.15 Å; Cα contacts (8 Å, |Δi|>4): 150; chains: 2; bounding box: 49×34×40 Å

Organism: Chaetomium thermophilum (strain DSM 1495 / CBS 144.50 / IMI 039719) (NCBI:txid759272)

Nearest PDB structures (foldseek):
  6l82-assembly1_A  TM=1.010E+00  e=4.846E-14  Thermochaetoides thermophila DSM 1495
  9eoj-assembly1_S  TM=7.152E-01  e=2.301E-01  Xenopus 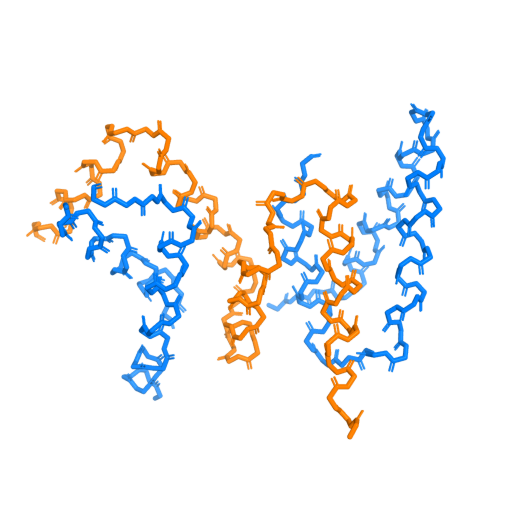laevis
  7qj3-assembly1_n  TM=6.336E-01  e=1.345E+00  Homo sapiens
  7jzl-assembly1_E  TM=6.130E-01  e=2.284E+00  synthetic construct
  6l82-assembly1_B  TM=1.014E+00  e=3.562E-09  Thermochaetoides thermophila DSM 1495

Sequence (168 aa):
GSMAFLAQLGALADDLVSAIVGIPQTTQRDACRDFVLRSLRRTNQFEVQDRLNGLEERFSIVGRDALADALRTRLDALEPHQNQFTPELLHLLLELADKQAAAQQAVDILHEIATILNCHLDRRTLSICISMIENGVNPEALANVIKELRVLGQDPQQLDALVANYLA

Foldseek 3Di:
DLVVVLVVCQVVLLVVCPVPVHDDPVPVSVVSSVVVCVVPSDDDLVVLVVLLVVVLVVCVVVPNNVVSVVSVVVVVVCVVVDDPCVSVVSVVCSVVPD/DVVCVVVVLVVVVVVCVVVPVPDDSVNVVVVVVCVVVPDDVVVVVVVVVVVVVLVVDVVVVVVVVVVVVD

InterPro domains:
  IPR007259 Gamma-tubulin complex component protein [PTHR19302] (126-868)
  IPR032797 Gamma-Tubulin ring complex non-core subunit mod21, N-terminal [PF14609] (66-157)
  IPR040457 Gamma tubulin complex component, C-terminal [PF04130] (548-876)
  IPR041470 Gamma tubulin complex component protein, N-terminal [PF17681] (237-544)
  IPR042241 Gamma tubulin complex component, C-terminal domain superfamily [G3DSA:1.20.120.1900] (548-893)
  IPR059169 Gamma-tubulin complex component 5, N-t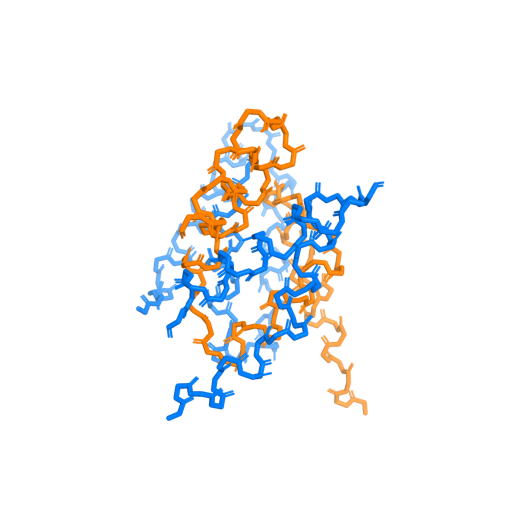erminal extension [cd22572] (7-86)